Protein AF-A0A1H2TLV6-F1 (afdb_monomer_lite)

pLDDT: mean 71.36, std 16.95, range [29.7, 94.75]

Radius of gyration: 20.33 Å; chains: 1; bounding box: 49×62×49 Å

Structure (mmCIF, N/CA/C/O backbone):
data_AF-A0A1H2TLV6-F1
#
_entry.id   AF-A0A1H2TLV6-F1
#
loop_
_atom_site.group_PDB
_atom_site.id
_atom_site.type_symbol
_atom_site.label_atom_id
_atom_site.label_alt_id
_atom_site.label_comp_id
_atom_site.label_asym_id
_atom_site.label_entity_id
_atom_site.label_seq_id
_atom_site.pdbx_PDB_ins_code
_atom_site.Cartn_x
_atom_site.Cartn_y
_atom_site.Cartn_z
_atom_site.occupancy
_atom_site.B_iso_or_equiv
_atom_site.auth_seq_id
_atom_site.auth_comp_id
_atom_site.auth_asym_id
_atom_site.auth_atom_id
_atom_site.pdbx_PDB_model_num
ATOM 1 N N . MET A 1 1 ? 1.997 30.794 -0.632 1.00 46.53 1 MET A N 1
ATOM 2 C CA . MET A 1 1 ? 2.379 30.096 -1.873 1.00 46.53 1 MET A CA 1
ATOM 3 C C . MET A 1 1 ? 1.133 29.338 -2.323 1.00 46.53 1 MET A C 1
ATOM 5 O O . MET A 1 1 ? 0.085 29.614 -1.751 1.00 46.53 1 MET A O 1
ATOM 9 N N . THR A 1 2 ? 1.137 28.563 -3.405 1.00 57.03 2 THR A N 1
ATOM 10 C CA . THR A 1 2 ? -0.009 27.672 -3.697 1.00 57.03 2 THR A CA 1
ATOM 11 C C . THR A 1 2 ? 0.089 26.438 -2.801 1.00 57.03 2 THR A C 1
ATOM 13 O O . THR A 1 2 ? 1.212 25.978 -2.616 1.00 57.03 2 THR A O 1
ATOM 16 N N . GLU A 1 3 ? -1.031 25.888 -2.318 1.00 67.62 3 GLU A N 1
ATOM 17 C CA . GLU A 1 3 ? -1.082 24.650 -1.499 1.00 67.62 3 GLU A CA 1
ATOM 18 C C . GLU A 1 3 ? -0.225 23.527 -2.107 1.00 67.62 3 GLU A C 1
ATOM 20 O O . GLU A 1 3 ? 0.578 22.891 -1.430 1.00 67.62 3 GLU A O 1
ATOM 25 N N . ARG A 1 4 ? -0.262 23.392 -3.440 1.00 76.31 4 ARG A N 1
ATOM 26 C CA . ARG A 1 4 ? 0.611 22.496 -4.210 1.00 76.31 4 ARG A CA 1
ATOM 27 C C . ARG A 1 4 ? 2.101 22.639 -3.882 1.00 76.31 4 ARG A C 1
ATOM 29 O O . ARG A 1 4 ? 2.799 21.643 -3.738 1.00 76.31 4 ARG A O 1
ATOM 36 N N . THR A 1 5 ? 2.615 23.868 -3.829 1.00 67.44 5 THR A N 1
ATOM 37 C CA . THR A 1 5 ? 4.042 24.125 -3.563 1.00 67.44 5 THR A CA 1
ATOM 38 C C . THR A 1 5 ? 4.420 23.638 -2.173 1.00 67.44 5 THR A C 1
ATOM 40 O O . THR A 1 5 ? 5.497 23.089 -1.991 1.00 67.44 5 THR A O 1
ATOM 43 N N . GLU A 1 6 ? 3.513 23.796 -1.218 1.00 65.50 6 GLU A N 1
ATOM 44 C CA . GLU A 1 6 ? 3.732 23.446 0.180 1.00 65.50 6 GLU A CA 1
ATOM 45 C C . GLU A 1 6 ? 3.706 21.916 0.364 1.00 65.50 6 GLU A C 1
ATOM 47 O O . GLU A 1 6 ? 4.574 21.370 1.046 1.00 65.50 6 GLU A O 1
ATOM 52 N N . TYR A 1 7 ? 2.821 21.200 -0.345 1.00 68.19 7 TYR A N 1
ATOM 53 C CA . TYR A 1 7 ? 2.864 19.732 -0.412 1.00 68.19 7 TYR A CA 1
ATOM 54 C C . TYR A 1 7 ? 4.160 19.219 -1.046 1.00 68.19 7 TYR A C 1
ATOM 56 O O . TYR A 1 7 ? 4.793 18.315 -0.505 1.00 68.19 7 TYR A O 1
ATOM 64 N N . LEU A 1 8 ? 4.593 19.806 -2.165 1.00 68.06 8 LEU A N 1
ATOM 65 C CA . LEU A 1 8 ? 5.819 19.386 -2.851 1.00 68.06 8 LEU A CA 1
ATOM 66 C C . LEU A 1 8 ? 7.068 19.600 -1.991 1.00 68.06 8 LEU A C 1
ATOM 68 O O . LEU A 1 8 ? 7.907 18.704 -1.915 1.00 68.06 8 LEU A O 1
ATOM 72 N N . GLU A 1 9 ? 7.175 20.750 -1.322 1.00 65.88 9 GLU A N 1
ATOM 73 C CA . GLU A 1 9 ? 8.275 21.035 -0.397 1.00 65.88 9 GLU A CA 1
ATOM 74 C C . GLU A 1 9 ? 8.307 20.028 0.762 1.00 65.88 9 GLU A C 1
ATOM 76 O O . GLU A 1 9 ? 9.373 19.497 1.078 1.00 65.88 9 GLU A O 1
ATOM 81 N N . TYR A 1 10 ? 7.150 19.702 1.352 1.00 66.06 10 TYR A N 1
ATOM 82 C CA . TYR A 1 10 ? 7.070 18.713 2.428 1.00 66.06 10 TYR A CA 1
ATOM 83 C C . TYR A 1 10 ? 7.473 17.313 1.954 1.00 66.06 10 TYR A C 1
ATOM 85 O O . TYR A 1 10 ? 8.353 16.683 2.543 1.00 66.06 10 TYR A O 1
ATOM 93 N N . LEU A 1 11 ? 6.853 16.818 0.878 1.00 67.50 11 LEU A N 1
ATOM 94 C CA . LEU A 1 11 ? 7.123 15.481 0.346 1.00 67.50 11 LEU A CA 1
ATOM 95 C C . LEU A 1 11 ? 8.602 15.315 -0.010 1.00 67.50 11 LEU A C 1
ATOM 97 O O . LEU A 1 11 ? 9.208 14.296 0.320 1.00 67.50 11 LEU A O 1
ATOM 101 N N . HIS A 1 12 ? 9.210 16.351 -0.587 1.00 66.44 12 HIS A N 1
ATOM 102 C CA . HIS A 1 12 ? 10.639 16.391 -0.865 1.00 66.44 12 HIS A CA 1
ATOM 103 C C . HIS A 1 12 ? 11.494 16.229 0.403 1.00 66.44 12 HIS A C 1
ATOM 105 O O . HIS A 1 12 ? 12.421 15.422 0.417 1.00 66.44 12 HIS A O 1
ATOM 111 N N . THR A 1 13 ? 11.179 16.950 1.484 1.00 62.12 13 THR A N 1
ATOM 112 C CA . THR A 1 13 ? 11.943 16.883 2.743 1.00 62.12 13 THR A CA 1
ATOM 113 C C . THR A 1 13 ? 11.917 15.494 3.391 1.00 62.12 13 THR A C 1
ATOM 115 O O . THR A 1 13 ? 12.889 15.098 4.041 1.00 62.12 13 THR A O 1
ATOM 118 N N . TYR A 1 14 ? 10.819 14.747 3.246 1.00 63.03 14 TYR A N 1
ATOM 119 C CA . TYR A 1 14 ? 10.620 13.485 3.970 1.00 63.03 14 TYR A CA 1
ATOM 120 C C . TYR A 1 14 ? 10.826 12.227 3.123 1.00 63.03 14 TYR A C 1
ATOM 122 O O . TYR A 1 14 ? 11.122 11.157 3.669 1.00 63.03 14 TYR A O 1
ATOM 130 N N . TRP A 1 15 ? 10.724 12.318 1.799 1.00 66.31 15 TRP A N 1
ATOM 131 C CA . TRP A 1 15 ? 10.990 11.181 0.931 1.00 66.31 15 TRP A CA 1
ATOM 132 C C . TRP A 1 15 ? 12.442 11.128 0.501 1.00 66.31 15 TRP A C 1
ATOM 134 O O . TRP A 1 15 ? 12.903 11.912 -0.320 1.00 66.31 15 TRP A O 1
ATOM 144 N N . ALA A 1 16 ? 13.138 10.096 0.971 1.00 65.00 16 ALA A N 1
ATOM 145 C CA . ALA A 1 16 ? 14.350 9.653 0.303 1.00 65.00 16 ALA A CA 1
ATOM 146 C C . ALA A 1 16 ? 14.032 9.247 -1.147 1.00 65.00 16 ALA A C 1
ATOM 148 O O . ALA A 1 16 ? 12.975 8.682 -1.429 1.00 65.00 16 ALA A O 1
ATOM 149 N N . GLN A 1 17 ? 14.992 9.445 -2.043 1.00 65.12 17 GLN A N 1
ATOM 150 C CA . GLN A 1 17 ? 14.856 9.235 -3.485 1.00 65.12 17 GLN A CA 1
ATOM 151 C C . GLN A 1 17 ? 14.194 7.901 -3.889 1.00 65.12 17 GLN A C 1
ATOM 153 O O . GLN A 1 17 ? 13.273 7.876 -4.703 1.00 65.12 17 GLN A O 1
ATOM 158 N N . GLN A 1 18 ? 14.594 6.784 -3.274 1.00 65.44 18 GLN A N 1
ATOM 159 C CA . GLN A 1 18 ? 14.008 5.463 -3.559 1.00 65.44 18 GLN A CA 1
ATOM 160 C C . GLN A 1 18 ? 12.562 5.313 -3.058 1.00 65.44 18 GLN A C 1
ATOM 162 O O . GLN A 1 18 ? 11.778 4.568 -3.643 1.00 65.44 18 GLN A O 1
ATOM 167 N N . LYS A 1 19 ? 12.195 6.024 -1.986 1.00 69.56 19 LYS A N 1
ATOM 168 C CA . LYS A 1 19 ? 10.823 6.054 -1.473 1.00 69.56 19 LYS A CA 1
ATOM 169 C C . LYS A 1 19 ? 9.917 6.845 -2.415 1.00 69.56 19 LYS A C 1
ATOM 171 O O . LYS A 1 19 ? 8.856 6.344 -2.766 1.00 69.56 19 LYS A O 1
ATOM 176 N N . ALA A 1 20 ? 10.364 8.013 -2.880 1.00 74.12 20 ALA A N 1
ATOM 177 C CA . ALA A 1 20 ? 9.609 8.826 -3.834 1.00 74.12 20 ALA A CA 1
ATOM 178 C C . ALA A 1 20 ? 9.305 8.063 -5.130 1.00 74.12 20 ALA A C 1
ATOM 180 O O . ALA A 1 20 ? 8.173 8.071 -5.595 1.00 74.12 20 ALA A O 1
ATOM 181 N N . VAL A 1 21 ? 10.282 7.329 -5.668 1.00 79.88 21 VAL A N 1
ATOM 182 C CA . VAL A 1 21 ? 10.082 6.428 -6.815 1.00 79.88 21 VAL A CA 1
ATOM 183 C C . VAL A 1 21 ? 8.934 5.435 -6.574 1.00 79.88 21 VAL A C 1
ATOM 185 O O . VAL A 1 21 ? 8.081 5.258 -7.441 1.00 79.88 21 VAL A O 1
ATOM 188 N N . GLY A 1 22 ? 8.905 4.790 -5.403 1.00 80.38 22 GLY A N 1
ATOM 189 C CA . GLY A 1 22 ? 7.846 3.842 -5.044 1.00 80.38 22 GLY A CA 1
ATOM 190 C C . GLY A 1 22 ? 6.472 4.506 -4.960 1.00 80.38 22 GLY A C 1
ATOM 191 O O . GLY A 1 22 ? 5.526 4.023 -5.573 1.00 80.38 22 GLY A O 1
ATOM 192 N N . MET A 1 23 ? 6.397 5.652 -4.282 1.00 80.88 23 MET A N 1
ATOM 193 C CA . MET A 1 23 ? 5.160 6.421 -4.102 1.00 80.88 23 MET A CA 1
ATOM 194 C C . MET A 1 23 ? 4.605 6.951 -5.435 1.00 80.88 23 MET A C 1
ATOM 196 O O . MET A 1 23 ? 3.402 6.925 -5.678 1.00 80.88 23 MET A O 1
ATOM 200 N N . ILE A 1 24 ? 5.481 7.372 -6.354 1.00 85.06 24 ILE A N 1
ATOM 201 C CA . ILE A 1 24 ? 5.098 7.786 -7.713 1.00 85.06 24 ILE A CA 1
ATOM 202 C C . ILE A 1 24 ? 4.574 6.596 -8.521 1.00 85.06 24 ILE A C 1
ATOM 204 O O . ILE A 1 24 ? 3.605 6.736 -9.270 1.00 85.06 24 ILE A O 1
ATOM 208 N N . ALA A 1 25 ? 5.208 5.426 -8.403 1.00 86.00 25 ALA A N 1
ATOM 209 C CA . ALA A 1 25 ? 4.741 4.223 -9.082 1.00 86.00 25 ALA A CA 1
ATOM 210 C C . ALA A 1 25 ? 3.346 3.815 -8.596 1.00 86.00 25 ALA A C 1
ATOM 212 O O . ALA A 1 25 ? 2.490 3.522 -9.428 1.00 86.00 25 ALA A O 1
ATOM 213 N N . GLU A 1 26 ? 3.099 3.868 -7.287 1.00 88.69 26 GLU A N 1
ATOM 214 C CA . GLU A 1 26 ? 1.775 3.630 -6.717 1.00 88.69 26 GLU A CA 1
ATOM 215 C C . GLU A 1 26 ? 0.737 4.629 -7.237 1.00 88.69 26 GLU A C 1
ATOM 217 O O . GLU A 1 26 ? -0.266 4.214 -7.809 1.00 88.69 26 GLU A O 1
ATOM 222 N N . ALA A 1 27 ? 0.994 5.936 -7.146 1.00 86.25 27 ALA A N 1
ATOM 223 C CA . ALA A 1 27 ? 0.057 6.952 -7.634 1.00 86.25 27 ALA A CA 1
ATOM 224 C C . ALA A 1 27 ? -0.279 6.774 -9.128 1.00 86.25 27 ALA A C 1
ATOM 226 O O . ALA A 1 27 ? -1.431 6.903 -9.546 1.00 86.25 27 ALA A O 1
ATOM 227 N N . ARG A 1 28 ? 0.713 6.401 -9.950 1.00 89.56 28 ARG A N 1
ATOM 228 C CA . ARG A 1 28 ? 0.499 6.079 -11.371 1.00 89.56 28 ARG A CA 1
ATOM 229 C C . ARG A 1 28 ? -0.363 4.837 -11.567 1.00 89.56 28 ARG A C 1
ATOM 231 O O . ARG A 1 28 ? -1.125 4.791 -12.528 1.00 89.56 28 ARG A O 1
ATOM 238 N N . PHE A 1 29 ? -0.223 3.834 -10.710 1.00 90.44 29 PHE A N 1
ATOM 239 C CA . PHE A 1 29 ? -1.055 2.637 -10.739 1.00 90.44 29 PHE A CA 1
ATOM 240 C C . PHE A 1 29 ? -2.502 2.954 -10.343 1.00 90.44 29 PHE A C 1
ATOM 242 O O . PHE A 1 29 ? -3.412 2.592 -11.084 1.00 90.44 29 PHE A O 1
ATOM 249 N N . LEU A 1 30 ? -2.707 3.708 -9.260 1.00 88.19 30 LEU A N 1
ATOM 250 C CA . LEU A 1 30 ? -4.034 4.132 -8.800 1.00 88.19 30 LEU A CA 1
ATOM 251 C C . LEU A 1 30 ? -4.782 4.940 -9.870 1.00 88.19 30 LEU A C 1
ATOM 253 O O . LEU A 1 30 ? -5.920 4.618 -10.193 1.00 88.19 30 LEU A O 1
ATOM 257 N N . ASN A 1 31 ? -4.113 5.897 -10.520 1.00 87.25 31 ASN A N 1
ATOM 258 C CA . ASN A 1 31 ? -4.689 6.659 -11.636 1.00 87.25 31 ASN A CA 1
ATOM 259 C C . ASN A 1 31 ? -5.145 5.739 -12.791 1.00 87.25 31 ASN A C 1
ATOM 261 O O . ASN A 1 31 ? -6.200 5.931 -13.389 1.00 87.25 31 ASN A O 1
ATOM 265 N N . ARG A 1 32 ? -4.394 4.669 -13.092 1.00 87.31 32 ARG A N 1
ATOM 266 C CA . ARG A 1 32 ? -4.810 3.6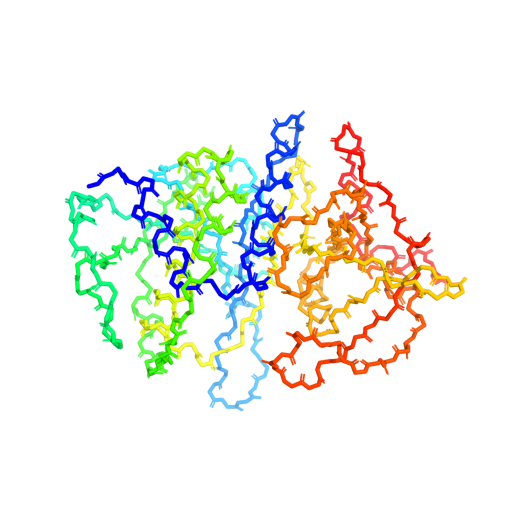95 -14.118 1.00 87.31 32 ARG A CA 1
ATOM 267 C C . ARG A 1 32 ? -6.042 2.883 -13.715 1.00 87.31 32 ARG A C 1
ATOM 269 O O . ARG A 1 32 ? -6.770 2.459 -14.613 1.00 87.31 32 ARG A O 1
ATOM 276 N N . LEU A 1 33 ? -6.277 2.677 -12.419 1.00 87.75 33 LEU A N 1
ATOM 277 C CA . LEU A 1 33 ? -7.457 1.976 -11.912 1.00 87.75 33 LEU A CA 1
ATOM 278 C C . LEU A 1 33 ? -8.735 2.821 -11.970 1.00 87.75 33 LEU A C 1
ATOM 280 O O . LEU A 1 33 ? -9.810 2.232 -12.011 1.00 87.75 33 LEU A O 1
ATOM 284 N N . GLU A 1 34 ? -8.655 4.154 -12.073 1.00 84.69 34 GLU A N 1
ATOM 285 C CA . GLU A 1 34 ? -9.841 5.031 -12.183 1.00 84.69 34 GLU A CA 1
ATOM 286 C C . GLU A 1 34 ? -10.769 4.662 -13.354 1.00 84.69 34 GLU A C 1
ATOM 288 O O . GLU A 1 34 ? -11.963 4.953 -13.338 1.00 84.69 34 GLU A O 1
ATOM 293 N N . ALA A 1 35 ? -10.226 4.026 -14.396 1.00 83.62 35 ALA A N 1
ATOM 294 C CA . ALA A 1 35 ? -10.983 3.576 -15.562 1.00 83.62 35 ALA A CA 1
ATOM 295 C C . ALA A 1 35 ? -11.624 2.182 -15.393 1.00 83.62 35 ALA A C 1
ATOM 297 O O . ALA A 1 35 ? -12.170 1.649 -16.362 1.00 83.62 35 ALA A O 1
ATOM 298 N N . THR A 1 36 ? -11.522 1.579 -14.209 1.00 87.12 36 THR A N 1
ATOM 299 C CA . THR A 1 36 ? -11.926 0.198 -13.909 1.00 87.12 36 THR A CA 1
ATOM 300 C C . THR A 1 36 ? -13.001 0.162 -12.821 1.00 87.12 36 THR A C 1
ATOM 302 O O . THR A 1 36 ? -13.255 1.164 -12.160 1.00 87.12 36 THR A O 1
ATOM 305 N N . ASP A 1 37 ? -13.607 -1.008 -12.605 1.00 87.00 37 ASP A N 1
ATOM 306 C CA . ASP A 1 37 ? -14.547 -1.241 -11.497 1.00 87.00 37 ASP A CA 1
ATOM 307 C C . ASP A 1 37 ? -13.828 -1.663 -10.191 1.00 87.00 37 ASP A C 1
ATOM 309 O O . ASP A 1 37 ? -14.460 -2.176 -9.265 1.00 87.00 37 ASP A O 1
ATOM 313 N N . ILE A 1 38 ? -12.498 -1.527 -10.130 1.00 88.94 38 ILE A N 1
ATOM 314 C CA . ILE A 1 38 ? -11.697 -1.839 -8.944 1.00 88.94 38 ILE A CA 1
ATOM 315 C C . ILE A 1 38 ? -11.574 -0.576 -8.098 1.00 88.94 38 ILE A C 1
ATOM 317 O O . ILE A 1 38 ? -11.039 0.434 -8.547 1.00 88.94 38 ILE A O 1
ATOM 321 N N . GLU A 1 39 ? -12.019 -0.665 -6.851 1.00 89.62 39 GLU A N 1
ATOM 322 C CA . GLU A 1 39 ? -11.882 0.384 -5.847 1.00 89.62 39 GLU A CA 1
ATOM 323 C C . GLU A 1 39 ? -10.617 0.112 -5.008 1.00 89.62 39 GLU A C 1
ATOM 325 O O . GLU A 1 39 ? -10.589 -0.854 -4.234 1.00 89.62 39 GLU A O 1
ATOM 330 N N . PRO A 1 40 ? -9.539 0.904 -5.158 1.00 87.88 40 PRO A N 1
ATOM 331 C CA . PRO A 1 40 ? -8.358 0.756 -4.322 1.00 87.88 40 PRO A CA 1
ATOM 332 C C . PRO A 1 40 ? -8.578 1.385 -2.941 1.00 87.88 40 PRO A C 1
ATOM 334 O O . PRO A 1 40 ? -9.140 2.469 -2.808 1.00 87.88 40 PRO A O 1
ATOM 337 N N . ILE A 1 41 ? -8.062 0.722 -1.911 1.00 86.56 41 ILE A N 1
ATOM 338 C CA . ILE A 1 41 ? -7.866 1.283 -0.575 1.00 86.56 41 ILE A CA 1
ATOM 339 C C . ILE A 1 41 ? -6.367 1.408 -0.385 1.00 86.56 41 ILE A C 1
ATOM 341 O O . ILE A 1 41 ? -5.670 0.403 -0.228 1.00 86.56 41 ILE A O 1
ATOM 345 N N . SER A 1 42 ? -5.870 2.632 -0.437 1.00 77.12 42 SER A N 1
ATOM 346 C CA . SER A 1 42 ? -4.445 2.886 -0.300 1.00 77.12 42 SER A CA 1
ATOM 347 C C . SER A 1 42 ? -4.009 2.886 1.161 1.00 77.12 42 SER A C 1
ATOM 349 O O . SER A 1 42 ? -4.701 3.447 2.006 1.00 77.12 42 SER A O 1
ATOM 351 N N . GLU A 1 43 ? -2.835 2.321 1.413 1.00 76.44 43 GLU A N 1
ATOM 352 C CA . GLU A 1 43 ? -2.167 2.194 2.707 1.00 76.44 43 GLU A CA 1
ATOM 353 C C . GLU A 1 43 ? -3.013 1.520 3.795 1.00 76.44 43 GLU A C 1
ATOM 355 O O . GLU A 1 43 ? -3.771 2.138 4.547 1.00 76.44 43 GLU A O 1
ATOM 360 N N . VAL A 1 44 ? -2.806 0.206 3.916 1.00 80.12 44 VAL A N 1
ATOM 361 C CA . VAL A 1 44 ? -3.381 -0.610 4.986 1.00 80.12 44 VAL A CA 1
ATOM 362 C C . VAL A 1 44 ? -2.268 -1.115 5.890 1.00 80.12 44 VAL A C 1
ATOM 364 O O . VAL A 1 44 ? -1.390 -1.878 5.476 1.00 80.12 44 VAL A O 1
ATOM 367 N N . MET A 1 45 ? -2.319 -0.703 7.156 1.00 80.19 45 MET A N 1
ATOM 368 C CA . MET A 1 45 ? -1.315 -1.060 8.152 1.00 80.19 45 MET A CA 1
ATOM 369 C C . MET A 1 45 ? -1.902 -1.970 9.222 1.00 80.19 45 MET A C 1
ATOM 371 O O . MET A 1 45 ? -2.859 -1.615 9.897 1.00 80.19 45 MET A O 1
ATOM 375 N N . LEU A 1 46 ? -1.251 -3.107 9.443 1.00 77.06 46 LEU A N 1
ATOM 376 C CA . LEU A 1 46 ? -1.485 -3.975 10.586 1.00 77.06 46 LEU A CA 1
ATOM 377 C C . LEU A 1 46 ? -0.477 -3.654 11.682 1.00 77.06 46 LEU A C 1
ATOM 379 O O . LEU A 1 46 ? 0.738 -3.786 11.504 1.00 77.06 46 LEU A O 1
ATOM 383 N N . PHE A 1 47 ? -0.984 -3.296 12.849 1.00 76.50 47 PHE A N 1
ATOM 384 C CA . PHE A 1 47 ? -0.187 -3.011 14.020 1.00 76.50 47 PHE A CA 1
ATOM 385 C C . PHE A 1 47 ? -0.432 -4.037 15.120 1.00 76.50 47 PHE A C 1
ATOM 387 O O . PHE A 1 47 ? -1.558 -4.244 15.564 1.00 76.50 47 PHE A O 1
ATOM 394 N N . GLN A 1 48 ? 0.653 -4.652 15.588 1.00 72.44 48 GLN A N 1
ATOM 395 C CA . GLN A 1 48 ? 0.649 -5.535 16.744 1.00 72.44 48 GLN A CA 1
ATOM 396 C C . GLN A 1 48 ? 1.426 -4.872 17.895 1.00 72.44 48 GLN A C 1
ATOM 398 O O . GLN A 1 48 ? 2.655 -4.731 17.793 1.00 72.44 48 GLN A O 1
ATOM 403 N N . PRO A 1 49 ? 0.758 -4.505 19.006 1.00 66.50 49 PRO A N 1
ATOM 404 C CA . PRO A 1 49 ? 1.403 -3.992 20.204 1.00 66.50 49 PRO A CA 1
ATOM 405 C C . PRO A 1 49 ? 2.466 -4.955 20.723 1.00 66.50 49 PRO A C 1
ATOM 407 O O . PRO A 1 49 ? 2.363 -6.180 20.590 1.00 66.50 49 PRO A O 1
ATOM 410 N N . LYS A 1 50 ? 3.512 -4.398 21.336 1.00 63.06 50 LYS A N 1
ATOM 411 C CA . LYS A 1 50 ? 4.556 -5.217 21.942 1.00 63.06 50 LYS A CA 1
ATOM 412 C C . LYS A 1 50 ? 3.963 -6.004 23.116 1.00 63.06 50 LYS A C 1
ATOM 414 O O . LYS A 1 50 ? 3.409 -5.381 24.018 1.00 63.06 50 LYS A O 1
ATOM 419 N N . PRO A 1 51 ? 4.122 -7.336 23.166 1.00 59.78 51 PRO A N 1
ATOM 420 C CA . PRO A 1 51 ? 3.758 -8.091 24.355 1.00 59.78 51 PRO A CA 1
ATOM 421 C C . PRO A 1 51 ? 4.576 -7.624 25.564 1.00 59.78 51 PRO A C 1
ATOM 423 O O . PRO A 1 51 ? 5.790 -7.444 25.462 1.00 59.78 51 PRO A O 1
ATOM 426 N N . GLU A 1 52 ? 3.942 -7.512 26.732 1.00 55.53 52 GLU A N 1
ATOM 427 C CA . GLU A 1 52 ? 4.641 -7.162 27.979 1.00 55.53 52 GLU A CA 1
ATOM 428 C C . GLU A 1 52 ? 5.708 -8.203 28.385 1.00 55.53 52 GLU A C 1
ATOM 430 O O . GLU A 1 52 ? 6.679 -7.852 29.052 1.00 55.53 52 GLU A O 1
ATOM 435 N N . ASN A 1 53 ? 5.563 -9.468 27.958 1.00 59.12 53 ASN A N 1
ATOM 436 C CA . ASN A 1 53 ? 6.388 -10.603 28.405 1.00 59.12 53 ASN A CA 1
ATOM 437 C C . ASN A 1 53 ? 6.942 -11.487 27.263 1.00 59.12 53 ASN A C 1
ATOM 439 O O . ASN A 1 53 ? 7.139 -12.683 27.464 1.00 59.12 53 ASN A O 1
ATOM 443 N N . ASP A 1 54 ? 7.166 -10.938 26.063 1.00 57.34 54 ASP A N 1
ATOM 444 C CA . ASP A 1 54 ? 7.615 -11.699 24.873 1.00 57.34 54 ASP A CA 1
ATOM 445 C C . ASP A 1 54 ? 6.670 -12.862 24.460 1.00 57.34 54 ASP A C 1
ATOM 447 O O . ASP A 1 54 ? 7.058 -13.776 23.729 1.00 57.34 54 ASP A O 1
ATOM 451 N N . GLU A 1 55 ? 5.411 -12.840 24.910 1.00 58.31 55 GLU A N 1
ATOM 452 C CA . GLU A 1 55 ? 4.385 -13.824 24.549 1.00 58.31 55 GLU A CA 1
ATOM 453 C C . GLU A 1 55 ? 3.747 -13.518 23.185 1.00 58.31 55 GLU A C 1
ATOM 455 O O . GLU A 1 55 ? 3.630 -12.364 22.771 1.00 58.31 55 GLU A O 1
ATOM 460 N N . PHE A 1 56 ? 3.299 -14.558 22.477 1.00 58.97 56 PHE A N 1
ATOM 461 C CA . PHE A 1 56 ? 2.550 -14.389 21.232 1.00 58.97 56 PHE A CA 1
ATOM 462 C C . PHE A 1 56 ? 1.196 -13.725 21.522 1.00 58.97 56 PHE A C 1
ATOM 464 O O . PHE A 1 56 ? 0.418 -14.251 22.317 1.00 58.97 56 PHE A O 1
ATOM 471 N N . GLN A 1 57 ? 0.912 -12.589 20.880 1.00 60.19 57 GLN A N 1
ATOM 472 C 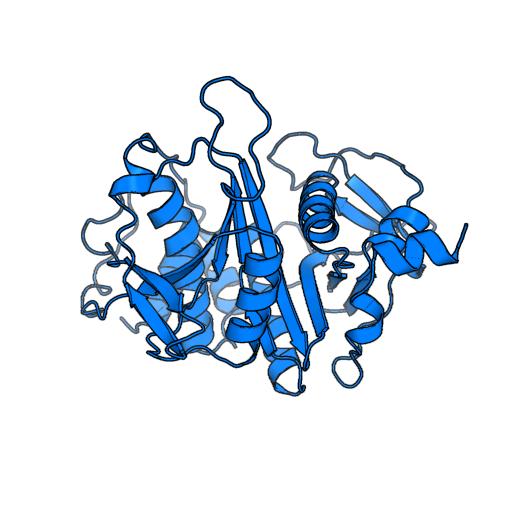CA . GLN A 1 57 ? -0.341 -11.860 21.080 1.00 60.19 57 GLN A CA 1
ATOM 473 C C . GLN A 1 57 ? -1.469 -12.440 20.207 1.00 60.19 57 GLN A C 1
ATOM 475 O O . GLN A 1 57 ? -1.236 -12.697 19.021 1.00 60.19 57 GLN A O 1
ATOM 480 N N . PRO A 1 58 ? -2.679 -12.638 20.763 1.00 61.50 58 PRO A N 1
ATOM 481 C CA . PRO A 1 58 ? -3.881 -12.960 19.998 1.00 61.50 58 PRO A CA 1
ATOM 482 C C . PRO A 1 58 ? -4.198 -11.923 18.905 1.00 61.50 58 PRO A C 1
ATOM 484 O O . PRO A 1 58 ? -3.805 -10.763 19.010 1.00 61.50 58 PRO A O 1
ATOM 487 N N . TRP A 1 59 ? -4.948 -12.337 17.878 1.00 63.50 59 TRP A N 1
ATOM 488 C CA . TRP A 1 59 ? -5.375 -11.458 16.776 1.00 63.50 59 TRP A CA 1
ATOM 489 C C . TRP A 1 59 ? -6.277 -10.305 17.225 1.00 63.50 59 TRP A C 1
ATOM 491 O O . TRP A 1 59 ? -6.147 -9.219 16.681 1.00 63.50 59 TRP A O 1
ATOM 501 N N . GLU A 1 60 ? -7.078 -10.521 18.272 1.00 62.44 60 GLU A N 1
ATOM 502 C CA . GLU A 1 60 ? -7.911 -9.513 18.963 1.00 62.44 60 GLU A CA 1
ATOM 503 C C . GLU A 1 60 ? -7.130 -8.297 19.483 1.00 62.44 60 GLU A C 1
ATOM 505 O O . GLU A 1 60 ? -7.730 -7.272 19.780 1.00 62.44 60 GLU A O 1
ATOM 510 N N . ASN A 1 61 ? -5.796 -8.376 19.525 1.00 65.81 61 ASN A N 1
ATOM 511 C CA . ASN A 1 61 ? -4.920 -7.273 19.911 1.00 65.81 61 ASN A CA 1
ATOM 512 C C . ASN A 1 61 ? -4.207 -6.634 18.705 1.00 65.81 61 ASN A C 1
ATOM 514 O O . ASN A 1 61 ? -3.197 -5.961 18.889 1.00 65.81 61 ASN A O 1
ATOM 518 N N . ILE A 1 62 ? -4.647 -6.901 17.472 1.00 74.81 62 ILE A N 1
ATOM 519 C CA . ILE A 1 62 ? -4.075 -6.321 16.251 1.00 74.81 62 ILE A CA 1
ATOM 520 C C . ILE A 1 62 ? -5.019 -5.249 15.720 1.00 74.81 62 ILE A C 1
ATOM 522 O O . ILE A 1 62 ? -6.222 -5.471 15.597 1.00 74.81 62 ILE A O 1
ATOM 526 N N . TYR A 1 63 ? -4.447 -4.102 15.372 1.00 76.56 63 TYR A N 1
ATOM 527 C CA . TYR A 1 63 ? -5.166 -2.954 14.838 1.00 76.56 63 TYR A CA 1
ATOM 528 C C . TYR A 1 63 ? -4.884 -2.829 13.349 1.00 76.56 63 TYR A C 1
ATOM 530 O O . TYR A 1 63 ? -3.731 -2.934 12.931 1.00 76.56 63 TYR A O 1
ATOM 538 N N . THR A 1 64 ? -5.923 -2.595 12.560 1.00 82.88 64 THR A N 1
ATOM 539 C CA . THR A 1 64 ? -5.812 -2.282 11.140 1.00 82.88 64 THR A CA 1
ATOM 540 C C . THR A 1 64 ? -6.103 -0.803 10.951 1.00 82.88 64 THR A C 1
ATOM 542 O O . THR A 1 64 ? -7.230 -0.372 11.174 1.00 82.88 64 THR A O 1
ATOM 545 N N . PHE A 1 65 ? -5.107 -0.029 10.534 1.00 81.38 65 PHE A N 1
ATOM 546 C CA . PHE A 1 65 ? -5.299 1.361 10.137 1.00 81.38 65 PHE A CA 1
ATOM 547 C C . PHE A 1 65 ? -5.564 1.413 8.638 1.00 81.38 65 PHE A C 1
ATOM 549 O O . PHE A 1 65 ? -4.736 0.946 7.851 1.00 81.38 65 PHE A O 1
ATOM 556 N N . ILE A 1 66 ? -6.715 1.967 8.269 1.00 82.06 66 ILE A N 1
ATOM 557 C CA . ILE A 1 66 ? -7.067 2.282 6.887 1.00 82.06 66 ILE A CA 1
ATOM 558 C C . ILE A 1 66 ? -7.098 3.797 6.801 1.00 82.06 66 ILE A C 1
ATOM 560 O O . ILE A 1 66 ? -8.011 4.418 7.345 1.00 82.06 66 ILE A O 1
ATOM 564 N N . LEU A 1 67 ? -6.073 4.389 6.187 1.00 73.31 67 LEU A N 1
ATOM 565 C CA . LEU A 1 67 ? -6.007 5.840 6.096 1.00 73.31 67 LEU A CA 1
ATOM 566 C C . LEU A 1 67 ? -7.130 6.338 5.190 1.00 73.31 67 LEU A C 1
ATOM 568 O O . LEU A 1 67 ? -7.156 6.049 3.994 1.00 73.31 67 LEU A O 1
ATOM 572 N N . ASP A 1 68 ? -8.034 7.112 5.777 1.00 66.62 68 ASP A N 1
ATOM 573 C CA . ASP A 1 68 ? -9.054 7.833 5.041 1.00 66.62 68 ASP A CA 1
ATOM 574 C C . ASP A 1 68 ? -8.578 9.276 4.898 1.00 66.62 68 ASP A C 1
ATOM 576 O O . ASP A 1 68 ? -8.752 10.117 5.779 1.00 66.62 68 ASP A O 1
ATOM 580 N N . ALA A 1 69 ? -7.867 9.543 3.802 1.00 52.97 69 ALA A N 1
ATOM 581 C CA . ALA A 1 69 ? -7.380 10.884 3.488 1.00 52.97 69 ALA A CA 1
ATOM 582 C C . ALA A 1 69 ? -8.530 11.864 3.181 1.00 52.97 69 ALA A C 1
ATOM 584 O O . ALA A 1 69 ? -8.293 13.072 3.074 1.00 52.97 69 ALA A O 1
ATOM 585 N N . ALA A 1 70 ? -9.754 11.353 3.020 1.00 51.66 70 ALA A N 1
ATOM 586 C CA . ALA A 1 70 ? -10.941 12.137 2.766 1.00 51.66 70 ALA A CA 1
ATOM 587 C C . ALA A 1 70 ? -11.537 12.661 4.082 1.00 51.66 70 ALA A C 1
ATOM 589 O O . ALA A 1 70 ? -11.732 11.934 5.053 1.00 51.66 70 ALA A O 1
ATOM 590 N N . GLU A 1 71 ? -11.888 13.946 4.091 1.00 59.91 71 GLU A N 1
ATOM 591 C CA . GLU A 1 71 ? -12.658 14.618 5.150 1.00 59.91 71 GLU A CA 1
ATOM 592 C C . GLU A 1 71 ? -14.136 14.149 5.153 1.00 59.91 71 GLU A C 1
ATOM 594 O O . GLU A 1 71 ? -15.045 14.896 5.507 1.00 59.91 71 GLU A O 1
ATOM 599 N N . GLU A 1 72 ? -14.407 12.930 4.679 1.00 65.19 72 GLU A N 1
ATOM 600 C CA . GLU A 1 72 ? -15.752 12.421 4.451 1.00 65.19 72 GLU A CA 1
ATOM 601 C C . GLU A 1 72 ? -16.344 11.799 5.726 1.00 65.19 72 GLU A C 1
ATOM 603 O O . GLU A 1 72 ? -15.680 11.122 6.517 1.00 65.19 72 GLU A O 1
ATOM 608 N N . ASP A 1 73 ? -17.643 12.036 5.923 1.00 70.44 73 ASP A N 1
ATOM 609 C CA . ASP A 1 73 ? -18.432 11.477 7.029 1.00 70.44 73 ASP A CA 1
ATOM 610 C C . ASP A 1 73 ? -18.891 10.033 6.754 1.00 70.44 73 ASP A C 1
ATOM 612 O O . ASP A 1 73 ? -19.498 9.385 7.611 1.00 70.44 73 ASP A O 1
ATOM 616 N N . THR A 1 74 ? -18.653 9.524 5.542 1.00 79.12 74 THR A N 1
ATOM 617 C CA . THR A 1 74 ? -19.146 8.223 5.084 1.00 79.12 74 THR A CA 1
ATOM 618 C C . THR A 1 74 ? -18.055 7.425 4.400 1.00 79.12 74 THR A C 1
ATOM 620 O O . THR A 1 74 ? -17.369 7.951 3.534 1.00 79.12 74 THR A O 1
ATOM 623 N N . LEU A 1 75 ? -17.973 6.136 4.724 1.00 84.25 75 LEU A N 1
ATOM 624 C CA . LEU A 1 75 ? -17.058 5.210 4.065 1.00 84.25 75 LEU A CA 1
ATOM 625 C C . LEU A 1 75 ? -17.563 4.785 2.681 1.00 84.25 75 LEU A C 1
ATOM 627 O O . LEU A 1 75 ? -18.766 4.593 2.467 1.00 84.25 75 LEU A O 1
ATOM 631 N N . SER A 1 76 ? -16.624 4.546 1.768 1.00 87.75 76 SER A N 1
ATOM 632 C CA . SER A 1 76 ? -16.875 3.897 0.483 1.00 87.75 76 SER A CA 1
ATOM 633 C C . SER A 1 76 ? -17.308 2.436 0.652 1.00 87.75 76 SER A C 1
ATOM 635 O O . SER A 1 76 ? -17.126 1.813 1.704 1.00 87.75 76 SER A O 1
ATOM 637 N N . THR A 1 77 ? -17.861 1.847 -0.414 1.00 87.00 77 THR A N 1
ATOM 638 C CA . THR A 1 77 ? -18.235 0.423 -0.402 1.00 87.00 77 THR A CA 1
ATOM 639 C C . THR A 1 77 ? -17.005 -0.448 -0.161 1.00 87.00 77 THR A C 1
ATOM 641 O O . THR A 1 77 ? -17.054 -1.340 0.688 1.00 87.00 77 THR A O 1
ATOM 644 N N . ALA A 1 78 ? -15.884 -0.154 -0.828 1.00 87.88 78 ALA A N 1
ATOM 645 C CA . ALA A 1 78 ? -14.626 -0.846 -0.590 1.00 87.88 78 ALA A CA 1
ATOM 646 C C . ALA A 1 78 ? -14.160 -0.770 0.868 1.00 87.88 78 ALA A C 1
ATOM 648 O O . ALA A 1 78 ? -13.840 -1.805 1.454 1.00 87.88 78 ALA A O 1
ATOM 649 N N . GLN A 1 79 ? -14.161 0.418 1.481 1.00 88.56 79 GLN A N 1
ATOM 650 C CA . GLN A 1 79 ? -13.750 0.598 2.880 1.00 88.56 79 GLN A CA 1
ATOM 651 C C . GLN A 1 79 ? -14.632 -0.208 3.844 1.00 88.56 79 GLN A C 1
ATOM 653 O O . GLN A 1 79 ? -14.124 -0.822 4.788 1.00 88.56 79 GLN A O 1
ATOM 658 N N . VAL A 1 80 ? -15.941 -0.284 3.585 1.00 88.81 80 VAL A N 1
ATOM 659 C CA . VAL A 1 80 ? -16.865 -1.106 4.378 1.00 88.81 80 VAL A CA 1
ATOM 660 C C . VAL A 1 80 ? -16.562 -2.600 4.218 1.00 88.81 80 VAL A C 1
ATOM 662 O O . VAL A 1 80 ? -16.513 -3.323 5.216 1.00 88.81 80 VAL A O 1
ATOM 665 N N . GLU A 1 81 ? -16.333 -3.090 2.997 1.00 88.12 81 GLU A N 1
ATOM 666 C CA . GLU A 1 81 ? -16.007 -4.505 2.761 1.00 88.12 81 GLU A CA 1
ATOM 667 C C . GLU A 1 81 ? -14.638 -4.892 3.348 1.00 88.12 81 GLU A C 1
ATOM 669 O O . GLU A 1 81 ? -14.511 -5.937 3.993 1.00 88.12 81 GLU A O 1
ATOM 674 N N . ALA A 1 82 ? -13.634 -4.020 3.237 1.00 86.75 82 ALA A N 1
ATOM 675 C CA . ALA A 1 82 ? -12.338 -4.211 3.882 1.00 86.75 82 ALA A CA 1
ATOM 676 C C . ALA A 1 82 ? -12.449 -4.241 5.410 1.00 86.75 82 ALA A C 1
ATOM 678 O O . ALA A 1 82 ? -11.856 -5.114 6.047 1.00 86.75 82 ALA A O 1
ATOM 679 N N . THR A 1 83 ? -13.266 -3.361 5.999 1.00 88.31 83 THR A N 1
ATOM 680 C CA . THR A 1 83 ? -13.550 -3.390 7.442 1.00 88.31 83 THR A CA 1
ATOM 681 C C . THR A 1 83 ? -14.120 -4.739 7.857 1.00 88.31 83 THR A C 1
ATOM 683 O O . THR A 1 83 ? -13.592 -5.376 8.765 1.00 88.31 83 THR A O 1
ATOM 686 N N . LYS A 1 84 ? -15.153 -5.230 7.156 1.00 87.75 84 LYS A N 1
ATOM 687 C CA . LYS A 1 84 ? -15.764 -6.538 7.455 1.00 87.75 84 LYS A CA 1
ATOM 688 C C . LYS A 1 84 ? -14.736 -7.660 7.399 1.00 87.75 84 LYS A C 1
ATOM 690 O O . LYS A 1 84 ? -14.717 -8.534 8.270 1.00 87.75 84 LYS A O 1
ATOM 695 N N . LEU A 1 85 ? -13.890 -7.654 6.369 1.00 84.88 85 LEU A N 1
ATOM 696 C CA . LEU A 1 85 ? -12.856 -8.664 6.192 1.00 84.88 85 LEU A CA 1
ATOM 697 C C . LEU A 1 85 ? -11.894 -8.679 7.385 1.00 84.88 85 LEU A C 1
ATOM 699 O O . LEU A 1 85 ? -11.667 -9.743 7.969 1.00 84.88 85 LEU A O 1
ATOM 703 N N . MET A 1 86 ? -11.380 -7.512 7.762 1.00 84.38 86 MET A N 1
ATOM 704 C CA . MET A 1 86 ? -10.374 -7.355 8.811 1.00 84.38 86 MET A CA 1
ATOM 705 C C . MET A 1 86 ? -10.953 -7.611 10.209 1.00 84.38 86 MET A C 1
ATOM 707 O O . MET A 1 86 ? -10.389 -8.396 10.973 1.00 84.38 86 MET A O 1
ATOM 711 N N . GLU A 1 87 ? -12.142 -7.093 10.524 1.00 85.56 87 GLU A N 1
ATOM 712 C CA . GLU A 1 87 ? -12.816 -7.393 11.795 1.00 85.56 87 GLU A CA 1
ATOM 713 C C . GLU A 1 87 ? -13.171 -8.870 11.931 1.00 85.56 87 GLU A C 1
ATOM 715 O O . GLU A 1 87 ? -12.981 -9.476 12.987 1.00 85.56 87 GLU A O 1
ATOM 720 N N . SER A 1 88 ? -13.589 -9.519 10.839 1.00 81.88 88 SER A N 1
ATOM 721 C CA . SER A 1 88 ? -13.807 -10.964 10.865 1.00 81.88 88 SER A CA 1
ATOM 722 C C . SER A 1 88 ? -12.507 -11.751 11.092 1.00 81.88 88 SER A C 1
ATOM 724 O O . SER A 1 88 ? -12.565 -12.930 11.456 1.00 81.88 88 SER A O 1
ATOM 726 N N . ALA A 1 89 ? -11.332 -11.159 10.828 1.00 76.88 89 ALA A N 1
ATOM 727 C CA . ALA A 1 89 ? -10.013 -11.731 11.135 1.00 76.88 89 ALA A CA 1
ATOM 728 C C . ALA A 1 89 ? -9.634 -11.571 12.610 1.00 76.88 89 ALA A C 1
ATOM 730 O O . ALA A 1 89 ? -8.617 -12.107 13.047 1.00 76.88 89 ALA A O 1
ATOM 731 N N . GLY A 1 90 ? -10.479 -10.876 13.371 1.00 77.00 90 GLY A N 1
ATOM 732 C CA . GLY A 1 90 ? -10.261 -10.554 14.764 1.00 77.00 90 GLY A CA 1
ATOM 733 C C . GLY A 1 90 ? -9.412 -9.309 14.961 1.00 77.00 90 GLY A C 1
ATOM 734 O O . GLY A 1 90 ? -8.909 -9.161 16.056 1.00 77.00 90 GLY A O 1
ATOM 735 N N . THR A 1 91 ? -9.217 -8.443 13.960 1.00 81.00 91 THR A N 1
ATOM 736 C CA . THR A 1 91 ? -8.507 -7.167 14.165 1.00 81.00 91 THR A CA 1
ATOM 737 C C . THR A 1 91 ? -9.485 -6.032 14.435 1.00 81.00 91 THR A C 1
ATOM 739 O O . THR A 1 91 ? -10.556 -6.013 13.836 1.00 81.00 91 THR A O 1
ATOM 742 N N . THR A 1 92 ? -9.090 -5.037 15.219 1.00 83.12 92 THR A N 1
ATOM 743 C CA . THR A 1 92 ? -9.841 -3.779 15.347 1.00 83.12 92 THR A CA 1
ATOM 744 C C . THR A 1 92 ? -9.490 -2.855 14.186 1.00 83.12 92 THR A C 1
ATOM 746 O O . THR A 1 92 ? -8.312 -2.585 13.967 1.00 83.12 92 THR A O 1
ATOM 749 N N . VAL A 1 93 ? -10.475 -2.362 13.434 1.00 86.50 93 VAL A N 1
ATOM 750 C CA . VAL A 1 93 ? -10.232 -1.459 12.296 1.00 86.50 93 VAL A CA 1
ATOM 751 C C . VAL A 1 93 ? -10.434 -0.009 12.725 1.00 86.50 93 VAL A C 1
ATOM 753 O O . VAL A 1 93 ? -11.447 0.323 13.337 1.00 86.50 93 VAL A O 1
ATOM 756 N N . ILE A 1 94 ? -9.466 0.845 12.399 1.00 86.75 94 ILE A N 1
ATOM 757 C CA . ILE A 1 94 ? -9.452 2.267 12.738 1.00 86.75 94 ILE A CA 1
ATOM 758 C C . ILE A 1 94 ? -9.231 3.095 11.470 1.00 86.75 94 ILE A C 1
ATOM 760 O O . ILE A 1 94 ? -8.331 2.813 10.675 1.00 86.75 94 ILE A O 1
ATOM 764 N N . PHE A 1 95 ? -10.031 4.148 11.333 1.00 86.00 95 PHE A N 1
ATOM 765 C CA . PHE A 1 95 ? -9.990 5.148 10.274 1.00 86.00 95 PHE A CA 1
ATOM 766 C C . PHE A 1 95 ? -9.437 6.466 10.831 1.00 86.00 95 PHE A C 1
ATOM 768 O O . PHE A 1 95 ? -10.197 7.252 11.406 1.00 86.00 95 PHE A O 1
ATOM 775 N N . PRO A 1 96 ? -8.115 6.696 10.742 1.00 79.44 96 PRO A N 1
ATOM 776 C CA . PRO A 1 96 ? -7.530 7.999 11.025 1.00 79.44 96 PRO A CA 1
ATOM 777 C C . PRO A 1 96 ? -7.887 9.000 9.918 1.00 79.44 96 PRO A C 1
ATOM 779 O O . PRO A 1 96 ? -7.719 8.700 8.736 1.00 79.44 96 PRO A O 1
ATOM 782 N N . SER A 1 97 ? -8.332 10.195 10.307 1.00 78.75 97 SER A N 1
ATOM 783 C CA . SER A 1 97 ? -8.658 11.307 9.401 1.00 78.75 97 SER A CA 1
ATOM 784 C C . SER A 1 97 ? -8.267 12.658 9.997 1.00 78.75 97 SER A C 1
ATOM 786 O O . SER A 1 97 ? -8.156 12.795 11.212 1.00 78.75 97 SER A O 1
ATOM 788 N N . VAL A 1 98 ? -8.067 13.670 9.157 1.00 73.00 98 VAL A N 1
ATOM 789 C CA . VAL A 1 98 ? -7.680 15.022 9.593 1.00 73.00 98 VAL A CA 1
ATOM 790 C C . VAL A 1 98 ? -8.926 15.855 9.912 1.00 73.00 98 VAL A C 1
ATOM 792 O O . VAL A 1 98 ? -9.846 15.915 9.102 1.00 73.00 98 VAL A O 1
ATOM 795 N N . VAL A 1 99 ? -8.945 16.527 11.066 1.00 68.62 99 VAL A N 1
ATOM 796 C CA . VAL A 1 99 ? -9.976 17.526 11.416 1.00 68.62 99 VAL A CA 1
ATOM 797 C C . VAL A 1 99 ? -9.695 18.809 10.641 1.00 68.62 99 VAL A C 1
ATOM 799 O O . VAL A 1 99 ? -8.530 19.195 10.584 1.00 68.62 99 VAL A O 1
ATOM 802 N N . GLU A 1 100 ? -10.709 19.479 10.064 1.00 56.66 100 GLU A N 1
ATOM 803 C CA . GLU A 1 100 ? -10.569 20.764 9.342 1.00 56.66 100 GLU A CA 1
ATOM 804 C C . GLU A 1 100 ? -9.640 21.744 10.097 1.00 56.66 100 GLU A C 1
ATOM 806 O O . GLU A 1 100 ? -10.063 22.516 10.961 1.00 56.66 100 GLU A O 1
ATOM 811 N N . SER A 1 101 ? -8.347 21.730 9.770 1.00 49.19 101 SER A N 1
ATOM 812 C CA . SER A 1 101 ? -7.364 22.664 10.304 1.00 49.19 101 SER A CA 1
ATOM 813 C C . SER A 1 101 ? -7.164 23.756 9.266 1.00 49.19 101 SER A C 1
ATOM 815 O O . SER A 1 101 ? -6.930 23.450 8.098 1.00 49.19 101 SER A O 1
ATOM 817 N N . ASP A 1 102 ? -7.254 25.021 9.675 1.00 48.06 102 ASP A N 1
ATOM 818 C CA . ASP A 1 102 ? -7.012 26.187 8.822 1.00 48.06 102 ASP A CA 1
ATOM 819 C C . ASP A 1 102 ? -5.622 26.078 8.156 1.00 48.06 102 ASP A C 1
ATOM 821 O O . ASP A 1 102 ? -4.596 26.391 8.760 1.00 48.06 102 ASP A O 1
ATOM 825 N N . GLN A 1 103 ? -5.579 25.604 6.903 1.00 49.81 103 GLN A N 1
ATOM 826 C CA . GLN A 1 103 ? -4.336 25.341 6.161 1.00 49.81 103 GLN A CA 1
ATOM 827 C C . GLN A 1 103 ? -3.622 26.635 5.716 1.00 49.81 103 GLN A C 1
ATOM 829 O O . GLN A 1 103 ? -2.579 26.595 5.064 1.00 49.81 103 GLN A O 1
ATOM 834 N N . SER A 1 104 ? -4.134 27.813 6.097 1.00 44.22 104 SER A N 1
ATOM 835 C CA . SER A 1 104 ? -3.603 29.127 5.702 1.00 44.22 104 SER A CA 1
ATOM 836 C C . SER A 1 104 ? -2.196 29.461 6.237 1.00 44.22 104 SER A C 1
ATOM 838 O O . SER A 1 104 ? -1.610 30.474 5.839 1.00 44.22 104 SER A O 1
ATOM 840 N N . GLY A 1 105 ? -1.621 28.614 7.101 1.00 42.41 105 GLY A N 1
ATOM 841 C CA . GLY A 1 105 ? -0.290 28.774 7.702 1.00 42.41 105 GLY A CA 1
ATOM 842 C C . GLY A 1 105 ? 0.897 28.266 6.874 1.00 42.41 105 GLY A C 1
ATOM 843 O O . GLY A 1 105 ? 2.039 28.569 7.207 1.00 42.41 105 GLY A O 1
ATOM 844 N N . LEU A 1 106 ? 0.671 27.555 5.768 1.00 45.06 106 LEU A N 1
ATOM 845 C CA . LEU A 1 106 ? 1.737 26.882 5.010 1.00 45.06 106 LEU A CA 1
ATOM 846 C C . LEU A 1 106 ? 2.734 27.842 4.298 1.00 45.06 106 LEU A C 1
ATOM 848 O O . LEU A 1 106 ? 3.789 27.435 3.819 1.00 45.06 106 LEU A O 1
ATOM 852 N N . SER A 1 107 ? 2.463 29.152 4.287 1.00 35.22 107 SER A N 1
ATOM 853 C CA . SER A 1 107 ? 3.205 30.151 3.500 1.00 35.22 107 SER A CA 1
ATOM 854 C C . SER A 1 107 ? 4.577 30.603 4.038 1.00 35.22 107 SER A C 1
ATOM 856 O O . SER A 1 107 ? 5.176 31.522 3.464 1.00 35.22 107 SER A O 1
ATOM 858 N N . SER A 1 108 ? 5.098 30.013 5.117 1.00 36.59 108 SER A N 1
ATOM 859 C CA . SER A 1 108 ? 6.342 30.478 5.751 1.00 36.59 108 SER A CA 1
ATOM 860 C C . SER A 1 108 ? 7.309 29.374 6.171 1.00 36.59 108 SER A C 1
ATOM 862 O O . SER A 1 108 ? 7.857 29.437 7.268 1.00 36.59 108 SER A O 1
ATOM 864 N N . PHE A 1 109 ? 7.600 28.409 5.296 1.00 35.38 109 PHE A N 1
ATOM 865 C CA . PHE A 1 109 ? 8.680 27.456 5.552 1.00 35.38 109 PHE A CA 1
ATOM 866 C C . PHE A 1 109 ? 9.970 27.805 4.790 1.00 35.38 109 PHE A C 1
ATOM 868 O O . PHE A 1 109 ? 9.980 28.141 3.608 1.00 35.38 109 PHE A O 1
ATOM 875 N N . ARG A 1 110 ? 11.096 27.764 5.508 1.00 34.75 110 ARG A N 1
ATOM 876 C CA . ARG A 1 110 ? 12.454 27.671 4.960 1.00 34.75 110 ARG A CA 1
ATOM 877 C C . ARG A 1 110 ? 13.164 26.612 5.788 1.00 34.75 110 ARG A C 1
ATOM 879 O O . ARG A 1 110 ? 13.449 26.862 6.957 1.00 34.75 110 ARG A O 1
ATOM 886 N N . GLY A 1 111 ? 13.408 25.455 5.177 1.00 34.25 111 GLY A N 1
ATOM 887 C CA . GLY A 1 111 ? 14.016 24.286 5.808 1.00 34.25 111 GLY A CA 1
ATOM 888 C C . GLY A 1 111 ? 15.253 24.619 6.643 1.00 34.25 111 GLY A C 1
ATOM 889 O O . GLY A 1 111 ? 16.167 25.317 6.197 1.00 34.25 111 GLY A O 1
ATOM 890 N N . GLY A 1 112 ? 15.259 24.130 7.882 1.00 29.89 112 GLY A N 1
ATOM 891 C CA . GLY A 1 112 ? 16.368 24.291 8.810 1.00 29.89 112 GLY A CA 1
ATOM 892 C C . GLY A 1 112 ? 16.174 23.491 10.095 1.00 29.89 112 GLY A C 1
ATOM 893 O O . GLY A 1 112 ? 15.363 23.852 10.935 1.00 29.89 112 GLY A O 1
ATOM 894 N N . SER A 1 113 ? 16.989 22.444 10.240 1.00 30.22 113 SER A N 1
ATOM 895 C CA . SER A 1 113 ? 17.341 21.717 11.470 1.00 30.22 113 SER A CA 1
ATOM 896 C C . SER A 1 113 ? 16.212 21.272 12.415 1.00 30.22 113 SER A C 1
ATOM 898 O O . SER A 1 113 ? 15.773 22.036 13.264 1.00 30.22 113 SER A O 1
ATOM 900 N N . GLY A 1 114 ? 15.928 19.966 12.401 1.00 36.62 114 GLY A N 1
ATOM 901 C CA . GLY A 1 114 ? 15.749 19.142 13.609 1.00 36.62 114 GLY A CA 1
ATOM 902 C C . GLY A 1 114 ? 14.506 19.342 14.481 1.00 36.62 114 GLY A C 1
ATOM 903 O O . GLY A 1 114 ? 14.238 18.463 15.294 1.00 36.62 114 GLY A O 1
ATOM 904 N N . ASP A 1 115 ? 13.743 20.409 14.287 1.00 33.84 115 ASP A N 1
ATOM 905 C CA . ASP A 1 115 ? 12.465 20.643 14.945 1.00 33.84 115 ASP A CA 1
ATOM 906 C C . ASP A 1 115 ? 11.383 20.703 13.863 1.00 33.84 115 ASP A C 1
ATOM 908 O O . ASP A 1 115 ? 11.467 21.496 12.925 1.00 33.84 115 ASP A O 1
ATOM 912 N N . THR A 1 116 ? 10.370 19.839 13.977 1.00 40.19 116 THR A N 1
ATOM 913 C CA . THR A 1 116 ? 9.140 20.018 13.194 1.00 40.19 116 THR A CA 1
ATOM 914 C C . THR A 1 116 ? 8.561 21.373 13.601 1.00 40.19 116 THR A C 1
ATOM 916 O O . THR A 1 116 ? 8.444 21.614 14.808 1.00 40.19 116 THR A O 1
ATOM 919 N N . PRO A 1 117 ? 8.220 22.271 12.663 1.00 38.06 117 PRO A N 1
ATOM 920 C CA . PRO A 1 117 ? 7.548 23.506 13.023 1.00 38.06 117 PRO A CA 1
ATOM 921 C C . PRO A 1 117 ? 6.263 23.174 13.804 1.00 38.06 117 PRO A C 1
ATOM 923 O O . PRO A 1 117 ? 5.468 22.370 13.316 1.00 38.06 117 PRO A O 1
ATOM 926 N N . PRO A 1 118 ? 6.018 23.789 14.977 1.00 39.44 118 PRO A N 1
ATOM 927 C CA . PRO A 1 118 ? 4.767 23.650 15.743 1.00 39.44 118 PRO A CA 1
ATOM 928 C C . PRO A 1 118 ? 3.491 24.041 14.967 1.00 39.44 118 PRO A C 1
ATOM 930 O O . PRO A 1 118 ? 2.387 23.936 15.479 1.00 39.44 118 PRO A O 1
ATOM 933 N N . GLU A 1 119 ? 3.650 24.552 13.750 1.00 42.59 119 GLU A N 1
ATOM 934 C CA . GLU A 1 119 ? 2.637 25.123 12.863 1.00 42.59 119 GLU A CA 1
ATOM 935 C C . GLU A 1 119 ? 2.149 24.140 11.773 1.00 42.59 119 GLU A C 1
ATOM 937 O O . GLU A 1 119 ? 1.403 24.534 10.881 1.00 42.59 119 GLU A O 1
ATOM 942 N N . HIS A 1 120 ? 2.515 22.850 11.878 1.00 50.47 120 HIS A N 1
ATOM 943 C CA . HIS A 1 120 ? 2.016 21.743 11.037 1.00 50.47 120 HIS A CA 1
ATOM 944 C C . HIS A 1 120 ? 1.443 20.563 11.850 1.00 50.47 120 HIS A C 1
ATOM 946 O O . HIS A 1 120 ? 1.451 19.420 11.377 1.00 50.47 120 HIS A O 1
ATOM 952 N N . GLU A 1 121 ? 0.983 20.801 13.081 1.00 59.19 121 GLU A N 1
ATOM 953 C CA . GLU A 1 121 ? 0.247 19.790 13.849 1.00 59.19 121 GLU A CA 1
ATOM 954 C C . GLU A 1 121 ? -1.144 19.613 13.223 1.00 59.19 121 GLU A C 1
ATOM 956 O O . GLU A 1 121 ? -2.070 20.366 13.511 1.00 59.19 121 GLU A O 1
ATOM 961 N N . LEU A 1 122 ? -1.272 18.640 12.313 1.00 65.56 122 LEU A N 1
ATOM 962 C CA . LEU A 1 122 ? -2.584 18.132 11.920 1.00 65.56 122 LEU A CA 1
ATOM 963 C C . LEU A 1 122 ? -3.212 17.466 13.146 1.00 65.56 122 LEU A C 1
ATOM 965 O O . LEU A 1 122 ? -2.586 16.608 13.778 1.00 65.56 122 LEU A O 1
ATOM 969 N N . GLU A 1 123 ? -4.439 17.863 13.468 1.00 71.38 123 GLU A N 1
ATOM 970 C CA . GLU A 1 123 ? -5.251 17.164 14.456 1.00 71.38 123 GLU A CA 1
ATOM 971 C C . GLU A 1 123 ? -5.889 15.949 13.777 1.00 71.38 123 GLU A C 1
ATOM 973 O O . GLU A 1 123 ? -6.579 16.079 12.764 1.00 71.38 123 GLU A O 1
ATOM 978 N N . TRP A 1 124 ? -5.610 14.764 14.321 1.00 74.62 124 TRP A N 1
ATOM 979 C CA . TRP A 1 124 ? -6.126 13.498 13.814 1.00 74.62 124 TRP A CA 1
ATOM 980 C C . TRP A 1 124 ? -7.316 13.043 14.654 1.00 74.62 124 TRP A C 1
ATOM 982 O O . TRP A 1 124 ? -7.225 12.927 15.878 1.00 74.62 124 TRP A O 1
ATOM 992 N N . GLU A 1 125 ? -8.422 12.760 13.980 1.00 78.38 125 GLU A N 1
ATOM 993 C CA . GLU A 1 125 ? -9.572 12.055 14.521 1.00 78.38 125 GLU A CA 1
ATOM 994 C C . GLU A 1 125 ? -9.442 10.558 14.261 1.00 78.38 125 GLU A C 1
ATOM 996 O O . GLU A 1 125 ? -9.026 10.118 13.189 1.00 78.38 125 GLU A O 1
ATOM 1001 N N . TRP A 1 126 ? -9.838 9.771 15.257 1.00 81.62 126 TRP A N 1
ATOM 1002 C CA . TRP A 1 126 ? -9.824 8.318 15.201 1.00 81.62 126 TRP A CA 1
ATOM 1003 C C . TRP A 1 126 ? -11.256 7.829 15.181 1.00 81.62 126 TRP A C 1
ATOM 1005 O O . TRP A 1 126 ? -12.030 8.141 16.089 1.00 81.62 126 TRP A O 1
ATOM 1015 N N . ARG A 1 127 ? -11.621 7.083 14.142 1.00 85.44 127 ARG A N 1
ATOM 1016 C CA . ARG A 1 127 ? -12.990 6.602 13.957 1.00 85.44 127 ARG A CA 1
ATOM 1017 C C . ARG A 1 127 ? -13.003 5.086 13.775 1.00 85.44 127 ARG A C 1
ATOM 1019 O O . ARG A 1 127 ? -12.091 4.528 13.171 1.00 85.44 127 ARG A O 1
ATOM 1026 N N . SER A 1 128 ? -14.021 4.411 14.291 1.00 85.19 128 SER A N 1
ATOM 1027 C CA . SER A 1 128 ? -14.327 3.012 13.970 1.00 85.19 128 SER A CA 1
ATOM 1028 C C . SER A 1 128 ? -15.688 2.932 13.290 1.00 85.19 128 SER A C 1
ATOM 1030 O O . SER A 1 128 ? -16.524 3.822 13.443 1.00 85.19 128 SER A O 1
ATOM 1032 N N . TYR A 1 129 ? -15.913 1.888 12.497 1.00 87.19 129 TYR A N 1
ATOM 1033 C CA . TYR A 1 129 ? -17.176 1.723 11.787 1.00 87.19 129 TYR A CA 1
ATOM 1034 C C . TYR A 1 129 ? -18.119 0.806 12.561 1.00 87.19 129 TYR A C 1
ATOM 1036 O O . TYR A 1 129 ? -17.789 -0.344 12.844 1.00 87.19 129 TYR A O 1
ATOM 1044 N N . ASN A 1 130 ? -19.320 1.290 12.869 1.00 84.81 130 ASN A N 1
ATOM 1045 C CA . ASN A 1 130 ? -20.342 0.487 13.524 1.00 84.81 130 ASN A CA 1
ATOM 1046 C C . ASN A 1 130 ? -21.294 -0.119 12.483 1.00 84.81 130 ASN A C 1
ATOM 1048 O O . ASN A 1 130 ? -22.054 0.582 11.819 1.00 84.81 130 ASN A O 1
ATOM 1052 N N . PHE A 1 131 ? -21.298 -1.449 12.369 1.00 84.94 131 PHE A N 1
ATOM 1053 C CA . PHE A 1 131 ? -22.139 -2.170 11.407 1.00 84.94 131 PHE A CA 1
ATOM 1054 C C . PHE A 1 131 ? -23.642 -2.134 11.705 1.00 84.94 131 PHE A C 1
ATOM 1056 O O . PHE A 1 131 ? -24.444 -2.312 10.786 1.00 84.94 131 PHE A O 1
ATOM 1063 N N . ASP A 1 132 ? -24.036 -1.935 12.964 1.00 84.31 132 ASP A N 1
ATOM 1064 C CA . ASP A 1 132 ? -25.444 -1.883 13.358 1.00 84.31 132 ASP A CA 1
ATOM 1065 C C . ASP A 1 132 ? -26.072 -0.526 13.012 1.00 84.31 132 ASP A C 1
ATOM 1067 O O . ASP A 1 132 ? -27.227 -0.473 12.576 1.00 84.31 132 ASP A O 1
ATOM 1071 N N . SER A 1 133 ? -25.329 0.569 13.207 1.00 86.00 133 SER A N 1
ATOM 1072 C CA . SER A 1 133 ? -25.770 1.926 12.852 1.00 86.00 133 SER A CA 1
ATOM 1073 C C . SER A 1 133 ? -25.446 2.293 11.403 1.00 86.00 133 SER A C 1
ATOM 1075 O O . SER A 1 133 ? -26.191 3.053 10.787 1.00 86.00 133 SER A O 1
ATOM 1077 N N . GLY A 1 134 ? -24.380 1.720 10.842 1.00 83.12 134 GLY A N 1
ATOM 1078 C CA . GLY A 1 134 ? -23.818 2.095 9.549 1.00 83.12 134 GLY A CA 1
ATOM 1079 C C . GLY A 1 134 ? -23.034 3.411 9.583 1.00 83.12 134 GLY A C 1
ATOM 1080 O O . GLY A 1 134 ? -22.836 4.009 8.526 1.00 83.12 134 GLY A O 1
ATOM 1081 N N . GLU A 1 135 ? -22.628 3.872 10.768 1.00 85.06 135 GLU A N 1
ATOM 1082 C CA . GLU A 1 135 ? -22.003 5.179 11.002 1.00 85.06 135 GLU A CA 1
ATOM 1083 C C . GLU A 1 135 ? -20.563 5.030 11.527 1.00 85.06 135 GLU A C 1
ATOM 1085 O O . GLU A 1 135 ? -20.217 4.031 12.165 1.00 85.06 135 GLU A O 1
ATOM 1090 N N . LEU A 1 136 ? -19.726 6.038 11.254 1.00 82.94 136 LEU A N 1
ATOM 1091 C CA . LEU A 1 136 ? -18.409 6.186 11.875 1.00 82.94 136 LEU A CA 1
ATOM 1092 C C . LEU A 1 136 ? -18.566 6.758 13.290 1.00 82.94 136 LEU A C 1
ATOM 1094 O O . LEU A 1 136 ? -19.198 7.796 13.484 1.00 82.94 136 LEU A O 1
ATOM 1098 N N . GLU A 1 137 ? -17.967 6.098 14.275 1.00 84.31 137 GLU A N 1
ATOM 1099 C CA . GLU A 1 137 ? -17.991 6.501 15.679 1.00 84.31 137 GLU A CA 1
ATOM 1100 C C . GLU A 1 137 ? -16.598 6.943 16.126 1.00 84.31 137 GLU A C 1
ATOM 1102 O O . GLU A 1 137 ? -15.603 6.274 15.852 1.00 84.31 137 GLU A O 1
ATOM 1107 N N . GLN A 1 138 ? -16.520 8.079 16.823 1.00 82.19 138 GLN A N 1
ATOM 1108 C CA . GLN A 1 138 ? -15.260 8.577 17.368 1.00 82.19 138 GLN A CA 1
ATOM 1109 C C . GLN A 1 138 ? -14.731 7.634 18.456 1.00 82.19 138 GLN A C 1
ATOM 1111 O O . GLN A 1 138 ? -15.460 7.255 19.376 1.00 82.19 138 GLN A O 1
ATOM 1116 N N . VAL A 1 139 ? -13.443 7.308 18.374 1.00 78.19 139 VAL A N 1
ATOM 1117 C CA . VAL A 1 139 ? -12.722 6.456 19.321 1.00 78.19 139 VAL A CA 1
ATOM 1118 C C . VAL A 1 139 ? -11.677 7.293 20.052 1.00 78.19 139 VAL A C 1
ATOM 1120 O O . VAL A 1 139 ? -10.945 8.066 19.437 1.00 78.19 139 VAL A O 1
ATOM 1123 N N . ASP A 1 140 ? -11.596 7.136 21.372 1.00 67.88 140 ASP A N 1
ATOM 1124 C CA . ASP A 1 140 ? -10.507 7.707 22.162 1.00 67.88 140 ASP A CA 1
ATOM 1125 C C . ASP A 1 140 ? -9.347 6.708 22.208 1.00 67.88 140 ASP A C 1
ATOM 1127 O O . ASP A 1 140 ? -9.403 5.702 22.916 1.00 67.88 140 ASP A O 1
ATOM 1131 N N . ILE A 1 141 ? -8.314 6.958 21.404 1.00 65.25 141 ILE A N 1
ATOM 1132 C CA . ILE A 1 141 ? -7.139 6.087 21.339 1.00 65.25 141 ILE A CA 1
ATOM 1133 C C . ILE A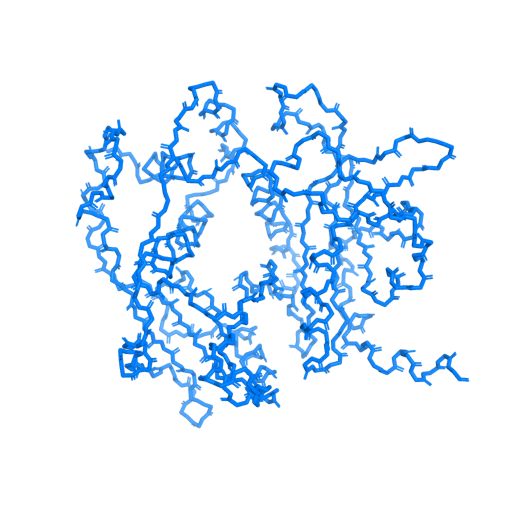 1 141 ? -6.096 6.437 22.419 1.00 65.25 141 ILE A C 1
ATOM 1135 O O . ILE A 1 141 ? -5.130 5.695 22.604 1.00 65.25 141 ILE A O 1
ATOM 1139 N N . GLU A 1 142 ? -6.260 7.540 23.165 1.00 57.62 142 GLU A N 1
ATOM 1140 C CA . GLU A 1 142 ? -5.295 7.963 24.196 1.00 57.62 142 GLU A CA 1
ATOM 1141 C C . GLU A 1 142 ? -5.245 6.977 25.375 1.00 57.62 142 GLU A C 1
ATOM 1143 O O . GLU A 1 142 ? -4.158 6.698 25.886 1.00 57.62 142 GLU A O 1
ATOM 1148 N N . ASP A 1 143 ? -6.378 6.360 25.734 1.00 49.53 143 ASP A N 1
ATOM 1149 C CA . ASP A 1 143 ? -6.445 5.312 26.765 1.00 49.53 143 ASP A CA 1
ATOM 1150 C C . ASP A 1 143 ? -5.678 4.027 26.358 1.00 49.53 143 ASP A C 1
ATOM 1152 O O . ASP A 1 143 ? -5.193 3.293 27.222 1.00 49.53 143 ASP A O 1
ATOM 1156 N N . GLU A 1 144 ? -5.515 3.757 25.053 1.00 50.38 144 GLU A N 1
ATOM 1157 C CA . GLU A 1 144 ? -4.801 2.577 24.531 1.00 50.38 144 GLU A CA 1
ATOM 1158 C C . GLU A 1 144 ? -3.326 2.859 24.185 1.00 50.38 144 GLU A C 1
ATOM 1160 O O . GLU A 1 144 ? -2.486 1.954 24.210 1.00 50.38 144 GLU A O 1
ATOM 1165 N N . THR A 1 145 ? -2.984 4.124 23.921 1.00 46.72 145 THR A N 1
ATOM 1166 C CA . THR A 1 145 ? -1.665 4.555 23.423 1.00 46.72 145 THR A CA 1
ATOM 1167 C C . THR A 1 145 ? -0.710 5.098 24.495 1.00 46.72 145 THR A C 1
ATOM 1169 O O . THR A 1 145 ? 0.468 5.347 24.204 1.00 46.72 145 THR A O 1
ATOM 1172 N N . GLU A 1 146 ? -1.154 5.250 25.754 1.00 41.00 146 GLU A N 1
ATOM 1173 C CA . GLU A 1 146 ? -0.374 5.861 26.850 1.00 41.00 146 GLU A CA 1
ATOM 1174 C C . GLU A 1 146 ? 1.003 5.185 27.071 1.00 41.00 146 GLU A C 1
ATOM 1176 O O . GLU A 1 146 ? 1.980 5.826 27.473 1.00 41.00 146 GLU A O 1
ATOM 1181 N N . ALA A 1 147 ? 1.137 3.900 26.725 1.00 41.31 147 ALA A N 1
ATOM 1182 C CA . ALA A 1 147 ? 2.372 3.126 26.860 1.00 41.31 147 ALA A CA 1
ATOM 1183 C C . ALA A 1 147 ? 3.448 3.402 25.779 1.00 41.31 147 ALA A C 1
ATOM 1185 O O . ALA A 1 147 ? 4.529 2.807 25.835 1.00 41.31 147 ALA A O 1
ATOM 1186 N N . TRP A 1 148 ? 3.189 4.248 24.774 1.00 51.47 148 TRP A N 1
ATOM 1187 C CA . TRP A 1 148 ? 3.919 4.201 23.495 1.00 51.47 148 TRP A CA 1
ATOM 1188 C C . TRP A 1 148 ? 4.971 5.316 23.249 1.00 51.47 148 TRP A C 1
ATOM 1190 O O . TRP A 1 148 ? 5.416 5.491 22.130 1.00 51.47 148 TRP A O 1
ATOM 1200 N N . ARG A 1 149 ? 5.472 6.079 24.234 1.00 38.44 149 ARG A N 1
ATOM 1201 C CA . ARG A 1 149 ? 6.308 7.290 23.952 1.00 38.44 149 ARG A CA 1
ATOM 1202 C C . ARG A 1 149 ? 7.848 7.077 23.971 1.00 38.44 149 ARG A C 1
ATOM 1204 O O . ARG A 1 149 ? 8.367 6.605 24.980 1.00 38.44 149 ARG A O 1
ATOM 1211 N N . THR A 1 150 ? 8.594 7.491 22.917 1.00 35.66 150 THR A N 1
ATOM 1212 C CA . THR A 1 150 ? 9.995 8.040 22.824 1.00 35.66 150 THR A CA 1
ATOM 1213 C C . THR A 1 150 ? 10.692 8.074 21.414 1.00 35.66 150 THR A C 1
ATOM 1215 O O . THR A 1 150 ? 10.976 7.043 20.821 1.00 35.66 150 THR A O 1
ATOM 1218 N N . ARG A 1 151 ? 11.146 9.288 21.012 1.00 30.91 151 ARG A N 1
ATOM 1219 C CA . ARG A 1 151 ? 12.228 9.767 20.079 1.00 30.91 151 ARG A CA 1
ATOM 1220 C C . ARG A 1 151 ? 12.414 9.215 18.637 1.00 30.91 151 ARG A C 1
ATOM 1222 O O . ARG A 1 151 ? 12.890 8.103 18.433 1.00 30.91 151 ARG A O 1
ATOM 1229 N N . GLY A 1 152 ? 12.287 10.135 17.664 1.00 30.56 152 GLY A N 1
ATOM 1230 C CA . GLY A 1 152 ? 12.636 10.003 16.235 1.00 30.56 152 GLY A CA 1
ATOM 1231 C C . GLY A 1 152 ? 14.027 10.532 15.808 1.00 30.56 152 GLY A C 1
ATOM 1232 O O . GLY A 1 152 ? 14.835 10.972 16.631 1.00 30.56 152 GLY A O 1
ATOM 1233 N N . ARG A 1 153 ? 14.316 10.437 14.498 1.00 29.70 153 ARG A N 1
ATOM 1234 C CA . ARG A 1 153 ? 15.634 10.596 13.833 1.00 29.70 153 ARG A CA 1
ATOM 1235 C C . ARG A 1 153 ? 15.655 11.828 12.903 1.00 29.70 153 ARG A C 1
ATOM 1237 O O . ARG A 1 153 ? 14.611 12.201 12.388 1.00 29.70 153 ARG A O 1
ATOM 1244 N N . SER A 1 154 ? 16.828 12.426 12.667 1.00 32.09 154 SER A N 1
ATOM 1245 C CA . SER A 1 154 ? 17.020 13.631 11.831 1.00 32.09 154 SER A CA 1
ATOM 1246 C C . SER A 1 154 ? 17.411 13.331 10.374 1.00 32.09 154 SER A C 1
ATOM 1248 O O . SER A 1 154 ? 18.123 12.355 10.126 1.00 32.09 154 SER A O 1
ATOM 1250 N N . THR A 1 155 ? 17.033 14.220 9.452 1.00 40.06 155 THR A N 1
ATOM 1251 C CA . THR A 1 155 ? 17.387 14.235 8.017 1.00 40.06 155 THR A CA 1
ATOM 1252 C C . THR A 1 155 ? 18.455 15.294 7.675 1.00 40.06 155 THR A C 1
ATOM 1254 O O . THR A 1 155 ? 18.539 16.329 8.335 1.00 40.06 155 THR A O 1
ATOM 1257 N N . GLU A 1 156 ? 19.279 15.012 6.655 1.00 36.09 156 GLU A N 1
ATOM 1258 C CA . GLU A 1 156 ? 20.208 15.936 5.970 1.00 36.09 156 GLU A CA 1
ATOM 1259 C C . GLU A 1 156 ? 19.774 16.047 4.490 1.00 36.09 156 GLU A C 1
ATOM 1261 O O . GLU A 1 156 ? 19.423 15.026 3.899 1.00 36.09 156 GLU A O 1
ATOM 1266 N N . ASP A 1 157 ? 19.779 17.263 3.926 1.00 42.97 157 ASP A N 1
ATOM 1267 C CA . ASP A 1 157 ? 19.313 17.607 2.564 1.00 42.97 157 ASP A CA 1
ATOM 1268 C C . ASP A 1 157 ? 20.399 17.465 1.475 1.00 42.97 157 ASP A C 1
ATOM 1270 O O . ASP A 1 157 ? 21.576 17.733 1.735 1.00 42.97 157 ASP A O 1
ATOM 1274 N N . ASP A 1 158 ? 19.968 17.183 0.234 1.00 49.78 158 ASP A N 1
ATOM 1275 C CA . ASP A 1 158 ? 20.740 17.359 -1.011 1.00 49.78 158 ASP A CA 1
ATOM 1276 C C . ASP A 1 158 ? 19.882 18.086 -2.075 1.00 49.78 158 ASP A C 1
ATOM 1278 O O . ASP A 1 158 ? 18.711 17.764 -2.263 1.00 49.78 158 ASP A O 1
ATOM 1282 N N . GLY A 1 159 ? 20.430 19.117 -2.728 1.00 52.00 159 GLY A N 1
ATOM 1283 C CA . GLY A 1 159 ? 19.652 20.144 -3.450 1.00 52.00 159 GLY A CA 1
ATOM 1284 C C . GLY A 1 159 ? 19.273 19.834 -4.904 1.00 52.00 159 GLY A C 1
ATOM 1285 O O . GLY A 1 159 ? 18.343 20.448 -5.415 1.00 52.00 159 GLY A O 1
ATOM 1286 N N . ASP A 1 160 ? 19.948 18.890 -5.563 1.00 55.09 160 ASP A N 1
ATOM 1287 C CA . ASP A 1 160 ? 19.663 18.519 -6.965 1.00 55.09 160 ASP A CA 1
ATOM 1288 C C . ASP A 1 160 ? 18.418 17.608 -7.094 1.00 55.09 160 ASP A C 1
ATOM 1290 O O . ASP A 1 160 ? 17.863 17.428 -8.174 1.00 55.09 160 ASP A O 1
ATOM 1294 N N . TYR A 1 161 ? 17.933 17.071 -5.972 1.00 59.94 161 TYR A N 1
ATOM 1295 C CA . TYR A 1 161 ? 16.789 16.162 -5.878 1.00 59.94 161 TYR A CA 1
ATOM 1296 C C . TYR A 1 161 ? 15.425 16.854 -6.090 1.00 59.94 161 TYR A C 1
ATOM 1298 O O . TYR A 1 161 ? 14.487 16.232 -6.596 1.00 59.94 161 TYR A O 1
ATOM 1306 N N . ILE A 1 162 ? 15.309 18.143 -5.746 1.00 63.84 162 ILE A N 1
ATOM 1307 C CA . ILE A 1 162 ? 14.025 18.863 -5.746 1.00 63.84 162 ILE A CA 1
ATOM 1308 C C . ILE A 1 162 ? 13.472 19.110 -7.148 1.00 63.84 162 ILE A C 1
ATOM 1310 O O . ILE A 1 162 ? 12.266 18.972 -7.369 1.00 63.84 162 ILE A O 1
ATOM 1314 N N . ASP A 1 163 ? 14.345 19.445 -8.097 1.00 68.62 163 ASP A N 1
ATOM 1315 C CA . ASP A 1 163 ? 13.940 19.786 -9.458 1.00 68.62 163 ASP A CA 1
ATOM 1316 C C . ASP A 1 163 ? 13.462 18.526 -10.202 1.00 68.62 163 ASP A C 1
ATOM 1318 O O . ASP A 1 163 ? 12.397 18.548 -10.820 1.00 68.62 163 ASP A O 1
ATOM 1322 N N . GLU A 1 164 ? 14.176 17.400 -10.059 1.00 67.12 164 GLU A N 1
ATOM 1323 C CA . GLU A 1 164 ? 13.779 16.122 -10.668 1.00 67.12 164 GLU A CA 1
ATOM 1324 C C . GLU A 1 164 ? 12.506 15.540 -10.035 1.00 67.12 164 GLU A C 1
ATOM 1326 O O . GLU A 1 164 ? 11.630 15.054 -10.753 1.00 67.12 164 GLU A O 1
ATOM 1331 N N . PHE A 1 165 ? 12.360 15.617 -8.705 1.00 73.44 165 PHE A N 1
ATOM 1332 C CA . PHE A 1 165 ? 11.132 15.195 -8.025 1.00 73.44 165 PHE A CA 1
ATOM 1333 C C . PHE A 1 165 ? 9.926 16.017 -8.497 1.00 73.44 165 PHE A C 1
ATOM 1335 O O . PHE A 1 165 ? 8.890 15.450 -8.842 1.00 73.44 165 PHE A O 1
ATOM 1342 N N . THR A 1 166 ? 10.075 17.345 -8.567 1.00 77.19 166 THR A N 1
ATOM 1343 C CA . THR A 1 166 ? 9.008 18.259 -9.001 1.00 77.19 166 THR A CA 1
ATOM 1344 C C . THR A 1 166 ? 8.582 17.988 -10.443 1.00 77.19 166 THR A C 1
ATOM 1346 O O . THR A 1 166 ? 7.388 18.013 -10.744 1.00 77.19 166 THR A O 1
ATOM 1349 N N . GLU A 1 167 ? 9.532 17.705 -11.337 1.00 80.62 167 GLU A N 1
ATOM 1350 C CA . GLU A 1 167 ? 9.233 17.314 -12.716 1.00 80.62 167 GLU A CA 1
ATOM 1351 C C . GLU A 1 167 ? 8.474 15.976 -12.771 1.00 80.62 167 GLU A C 1
ATOM 1353 O O . GLU A 1 167 ? 7.465 15.873 -13.474 1.00 80.62 167 GLU A O 1
ATOM 1358 N N . ALA A 1 168 ? 8.890 14.985 -11.976 1.00 76.81 168 ALA A N 1
ATOM 1359 C CA . ALA A 1 168 ? 8.325 13.634 -11.973 1.00 76.81 168 ALA A CA 1
ATOM 1360 C C . ALA A 1 168 ? 6.858 13.545 -11.520 1.00 76.81 168 ALA A C 1
ATOM 1362 O O . ALA A 1 168 ? 6.169 12.596 -11.906 1.00 76.81 168 ALA A O 1
ATOM 1363 N N . VAL A 1 169 ? 6.404 14.509 -10.711 1.00 82.62 169 VAL A N 1
ATOM 1364 C CA . VAL A 1 169 ? 5.019 14.629 -10.210 1.00 82.62 169 VAL A CA 1
ATOM 1365 C C . VAL A 1 169 ? 4.274 15.826 -10.809 1.00 82.62 169 VAL A C 1
ATOM 1367 O O . VAL A 1 169 ? 3.195 16.205 -10.348 1.00 82.62 169 VAL A O 1
ATOM 1370 N N . SER A 1 170 ? 4.847 16.474 -11.825 1.00 82.75 170 SER A N 1
ATOM 1371 C CA . SER A 1 170 ? 4.278 17.687 -12.425 1.00 82.75 170 SER A CA 1
ATOM 1372 C C . SER A 1 170 ? 2.908 17.459 -13.071 1.00 82.75 170 SER A C 1
ATOM 1374 O O . SER A 1 170 ? 2.107 18.391 -13.150 1.00 82.75 170 SER A O 1
ATOM 1376 N N . ASP A 1 171 ? 2.628 16.227 -13.488 1.00 83.06 171 ASP A N 1
ATOM 1377 C CA . ASP A 1 171 ? 1.373 15.778 -14.082 1.00 83.06 171 ASP A CA 1
ATOM 1378 C C . ASP A 1 171 ? 0.316 15.348 -13.050 1.00 83.06 171 ASP A C 1
ATOM 1380 O O . ASP A 1 171 ? -0.840 15.145 -13.425 1.00 83.06 171 ASP A O 1
ATOM 1384 N N . PHE A 1 172 ? 0.665 15.241 -11.762 1.00 84.88 172 PHE A N 1
ATOM 1385 C CA . PHE A 1 172 ? -0.280 14.856 -10.707 1.00 84.88 172 PHE A CA 1
ATOM 1386 C C . PHE A 1 172 ? -1.220 16.012 -10.358 1.00 84.88 172 PHE A C 1
ATOM 1388 O O . PHE A 1 172 ? -0.792 17.171 -10.290 1.00 84.88 172 PHE A O 1
ATOM 1395 N N . SER A 1 173 ? -2.494 15.698 -10.101 1.00 84.31 173 SER A N 1
ATOM 1396 C CA . SER A 1 173 ? -3.466 16.664 -9.580 1.00 84.31 173 SER A CA 1
ATOM 1397 C C . SER A 1 173 ? -3.109 17.093 -8.153 1.00 84.31 173 SER A C 1
ATOM 1399 O O . SER A 1 173 ? -2.327 16.436 -7.465 1.00 84.31 173 SER A O 1
ATOM 1401 N N . ASP A 1 174 ? -3.679 18.211 -7.704 1.00 77.31 174 ASP A N 1
ATOM 1402 C CA . ASP A 1 174 ? -3.465 18.691 -6.334 1.00 77.31 174 ASP A CA 1
ATOM 1403 C C . ASP A 1 174 ? -4.058 17.721 -5.294 1.00 77.31 174 ASP A C 1
ATOM 1405 O O . ASP A 1 174 ? -3.456 17.534 -4.240 1.00 77.31 174 ASP A O 1
ATOM 1409 N N . ASP A 1 175 ? -5.154 17.026 -5.623 1.00 75.56 175 ASP A N 1
ATOM 1410 C CA . ASP A 1 175 ? -5.774 16.012 -4.756 1.00 75.56 175 ASP A CA 1
ATOM 1411 C C . ASP A 1 175 ? -4.843 14.813 -4.513 1.00 75.56 175 ASP A C 1
ATOM 1413 O O . ASP A 1 175 ? -4.661 14.392 -3.373 1.00 75.56 175 ASP A O 1
ATOM 1417 N N . VAL A 1 176 ? -4.168 14.319 -5.561 1.00 79.19 176 VAL A N 1
ATOM 1418 C CA . VAL A 1 176 ? -3.187 13.223 -5.437 1.00 79.19 176 VAL A CA 1
ATOM 1419 C C . VAL A 1 176 ? -2.010 13.646 -4.556 1.00 79.19 176 VAL A C 1
ATOM 1421 O O . VAL A 1 176 ? -1.543 12.875 -3.718 1.00 79.19 176 VAL A O 1
ATOM 1424 N N . LEU A 1 177 ? -1.533 14.886 -4.703 1.00 76.50 177 LEU A N 1
ATOM 1425 C CA . LEU A 1 177 ? -0.448 15.408 -3.867 1.00 76.50 177 LEU A CA 1
ATOM 1426 C C . LEU A 1 177 ? -0.878 15.604 -2.407 1.00 76.50 177 LEU A C 1
ATOM 1428 O O . LEU A 1 177 ? -0.084 15.331 -1.506 1.00 76.50 177 LEU A O 1
ATOM 1432 N N . LYS A 1 178 ? -2.121 16.040 -2.169 1.00 77.31 178 LYS A N 1
ATOM 1433 C CA . LYS A 1 178 ? -2.715 16.159 -0.829 1.00 77.31 178 LYS A CA 1
ATOM 1434 C C . LYS A 1 178 ? -2.798 14.792 -0.144 1.00 77.31 178 LYS A C 1
ATOM 1436 O O . LYS A 1 178 ? -2.375 14.657 1.002 1.00 77.31 178 LYS A O 1
ATOM 1441 N N . GLU A 1 179 ? -3.268 13.769 -0.855 1.00 75.62 179 GLU A N 1
ATOM 1442 C CA . GLU A 1 179 ? -3.350 12.396 -0.346 1.00 75.62 179 GLU A CA 1
ATOM 1443 C C . GLU A 1 179 ? -1.962 11.847 0.020 1.00 75.62 179 GLU A C 1
ATOM 1445 O O . GLU A 1 179 ? -1.752 11.358 1.130 1.00 75.62 179 GLU A O 1
ATOM 1450 N N . MET A 1 180 ? -0.982 12.004 -0.875 1.00 77.00 180 MET A N 1
ATOM 1451 C CA . MET A 1 180 ? 0.415 11.640 -0.618 1.00 77.00 180 MET A CA 1
ATOM 1452 C C . MET A 1 180 ? 0.992 12.346 0.619 1.00 77.00 180 MET A C 1
ATOM 1454 O O . MET A 1 180 ? 1.731 11.739 1.399 1.00 77.00 180 MET A O 1
ATOM 1458 N N . PHE A 1 181 ? 0.667 13.627 0.805 1.00 77.12 181 PHE A N 1
ATOM 1459 C CA . PHE A 1 181 ? 1.088 14.406 1.966 1.00 77.12 181 PHE A CA 1
ATOM 1460 C C . PHE A 1 181 ? 0.484 13.863 3.266 1.00 77.12 181 PHE A C 1
ATOM 1462 O O . PHE A 1 181 ? 1.225 13.642 4.225 1.00 77.12 181 PHE A O 1
ATOM 1469 N N . TYR A 1 182 ? -0.827 13.606 3.306 1.00 75.44 182 TYR A N 1
ATOM 1470 C CA . TYR A 1 182 ? -1.494 13.072 4.498 1.00 75.44 182 TYR A CA 1
ATOM 1471 C C . TYR A 1 182 ? -0.973 11.698 4.897 1.00 75.44 182 TYR A C 1
ATOM 1473 O O . TYR A 1 182 ? -0.736 11.470 6.083 1.00 75.44 182 TYR A O 1
ATOM 1481 N N . LYS A 1 183 ? -0.707 10.831 3.919 1.00 76.25 183 LYS A N 1
ATOM 1482 C CA . LYS A 1 183 ? -0.019 9.553 4.125 1.00 76.25 183 LYS A CA 1
ATOM 1483 C C . LYS A 1 183 ? 1.316 9.753 4.829 1.00 76.25 183 LYS A C 1
ATOM 1485 O O . LYS A 1 183 ? 1.528 9.281 5.949 1.00 76.25 183 LYS A O 1
ATOM 1490 N N . GLU A 1 184 ? 2.212 10.533 4.225 1.00 74.00 184 GLU A N 1
ATOM 1491 C CA . GLU A 1 184 ? 3.545 10.738 4.792 1.00 74.00 184 GLU A CA 1
ATOM 1492 C C . GLU A 1 184 ? 3.494 11.383 6.179 1.00 74.00 184 GLU A C 1
ATOM 1494 O O . GLU A 1 184 ? 4.239 10.975 7.077 1.00 74.00 184 GLU A O 1
ATOM 1499 N N . HIS A 1 185 ? 2.605 12.358 6.369 1.00 73.69 185 HIS A N 1
ATOM 1500 C CA . HIS A 1 185 ? 2.424 13.034 7.647 1.00 73.69 185 HIS A CA 1
ATOM 1501 C C . HIS A 1 185 ? 1.912 12.064 8.714 1.00 73.69 185 HIS A C 1
ATOM 1503 O O . HIS A 1 185 ? 2.530 11.948 9.773 1.00 73.69 185 HIS A O 1
ATOM 1509 N N . PHE A 1 186 ? 0.875 11.277 8.427 1.00 75.44 186 PHE A N 1
ATOM 1510 C CA . PHE A 1 186 ? 0.367 10.281 9.365 1.00 75.44 186 PHE A CA 1
ATOM 1511 C C . PHE A 1 186 ? 1.460 9.286 9.772 1.00 75.44 186 PHE A C 1
ATOM 1513 O O . PHE A 1 186 ? 1.746 9.102 10.956 1.00 75.44 186 PHE A O 1
ATOM 1520 N N . PHE A 1 187 ? 2.147 8.683 8.800 1.00 71.31 187 PHE A N 1
ATOM 1521 C CA . PHE A 1 187 ? 3.092 7.602 9.074 1.00 71.31 187 PHE A CA 1
ATOM 1522 C C . PHE A 1 187 ? 4.421 8.080 9.644 1.00 71.31 187 PHE A C 1
ATOM 1524 O O . PHE A 1 187 ? 4.915 7.544 10.643 1.00 71.31 187 PHE A O 1
ATOM 1531 N N . SER A 1 188 ? 5.066 9.039 8.986 1.00 65.75 188 SER A N 1
ATOM 1532 C CA . SER A 1 188 ? 6.407 9.472 9.371 1.00 65.75 188 SER A CA 1
ATOM 1533 C C . SER A 1 188 ? 6.394 10.497 10.488 1.00 65.75 188 SER A C 1
ATOM 1535 O O . SER A 1 188 ? 7.365 10.551 11.247 1.00 65.75 188 SER A O 1
ATOM 1537 N N . HIS A 1 189 ? 5.313 11.266 10.614 1.00 64.62 189 HIS A N 1
ATOM 1538 C CA . HIS A 1 189 ? 5.201 12.287 11.636 1.00 64.62 189 HIS A CA 1
ATOM 1539 C C . HIS A 1 189 ? 4.296 11.853 12.791 1.00 64.62 189 HIS A C 1
ATOM 1541 O O . HIS A 1 189 ? 4.804 11.668 13.895 1.00 64.62 189 HIS A O 1
ATOM 1547 N N . HIS A 1 190 ? 3.002 11.641 12.568 1.00 70.31 190 HIS A N 1
ATOM 1548 C CA . HIS A 1 190 ? 2.053 11.400 13.654 1.00 70.31 190 HIS A CA 1
ATOM 1549 C C . HIS A 1 190 ? 2.350 10.087 14.394 1.00 70.31 190 HIS A C 1
ATOM 1551 O O . HIS A 1 190 ? 2.726 10.097 15.565 1.00 70.31 190 HIS A O 1
ATOM 1557 N N . LEU A 1 191 ? 2.330 8.953 13.695 1.00 68.62 191 LEU A N 1
ATOM 1558 C CA . LEU A 1 191 ? 2.573 7.648 14.299 1.00 68.62 191 LEU A CA 1
ATOM 1559 C C . LEU A 1 191 ? 3.979 7.540 14.909 1.00 68.62 191 LEU A C 1
ATOM 1561 O O . LEU A 1 191 ? 4.134 7.212 16.087 1.00 68.62 191 LEU A O 1
ATOM 1565 N N . LYS A 1 192 ? 5.030 7.848 14.142 1.00 62.31 192 LYS A N 1
ATOM 1566 C CA . LYS A 1 192 ? 6.414 7.686 14.625 1.00 62.31 192 LYS A CA 1
ATOM 1567 C C . LYS A 1 192 ? 6.808 8.692 15.707 1.00 62.31 192 LYS A C 1
ATOM 1569 O O . LYS A 1 192 ? 7.512 8.295 16.636 1.00 62.31 192 LYS A O 1
ATOM 1574 N N . ASN A 1 193 ? 6.395 9.960 15.620 1.00 56.94 193 ASN A N 1
ATOM 1575 C CA . ASN A 1 193 ? 6.827 10.967 16.595 1.00 56.94 193 ASN A CA 1
ATOM 1576 C C . ASN A 1 193 ? 5.935 11.006 17.837 1.00 56.94 193 ASN A C 1
ATOM 1578 O O . ASN A 1 193 ? 6.479 11.089 18.940 1.00 56.94 193 ASN A O 1
ATOM 1582 N N . VAL A 1 194 ? 4.608 10.909 17.687 1.00 58.56 194 VAL A N 1
ATOM 1583 C CA . VAL A 1 194 ? 3.665 10.979 18.821 1.00 58.56 194 VAL A CA 1
ATOM 1584 C C . VAL A 1 194 ? 3.668 9.665 19.598 1.00 58.56 194 VAL A C 1
ATOM 1586 O O . VAL A 1 194 ? 3.830 9.665 20.821 1.00 58.56 194 VAL A O 1
ATOM 1589 N N . TYR A 1 195 ? 3.601 8.542 18.881 1.00 54.41 195 TYR A N 1
ATOM 1590 C CA . TYR A 1 195 ? 3.389 7.220 19.473 1.00 54.41 195 TYR A CA 1
ATOM 1591 C C . TYR A 1 195 ? 4.584 6.275 19.371 1.00 54.41 195 TYR A C 1
ATOM 1593 O O . TYR A 1 195 ? 4.424 5.102 19.673 1.00 54.41 195 TYR A O 1
ATOM 1601 N N . SER A 1 196 ? 5.758 6.749 18.925 1.00 52.06 196 SER A N 1
ATOM 1602 C CA . SER A 1 196 ? 7.077 6.084 19.040 1.00 52.06 196 SER A CA 1
ATOM 1603 C C . SER A 1 196 ? 7.034 4.550 19.144 1.00 52.06 196 SER A C 1
ATOM 1605 O O . SER A 1 196 ? 7.489 3.936 20.116 1.00 52.06 196 SER A O 1
ATOM 1607 N N . PHE A 1 197 ? 6.438 3.946 18.121 1.00 56.00 197 PHE A N 1
ATOM 1608 C CA . PHE A 1 197 ? 5.908 2.592 18.149 1.00 56.00 197 PHE A CA 1
ATOM 1609 C C . PHE A 1 197 ? 6.922 1.543 18.626 1.00 56.00 197 PHE A C 1
ATOM 1611 O O . PHE A 1 197 ? 7.943 1.305 17.981 1.00 56.00 197 PHE A O 1
ATOM 1618 N N . THR A 1 198 ? 6.620 0.864 19.741 1.00 50.12 198 THR A N 1
ATOM 1619 C CA . THR A 1 198 ? 7.441 -0.255 20.251 1.00 50.12 198 THR A CA 1
ATOM 1620 C C . THR A 1 198 ? 6.932 -1.640 19.837 1.00 50.12 198 THR A C 1
ATOM 1622 O O . THR A 1 198 ? 7.561 -2.641 20.186 1.00 50.12 198 THR A O 1
ATOM 1625 N N . GLY A 1 199 ? 5.834 -1.714 19.078 1.00 55.44 199 GLY A N 1
ATOM 1626 C CA . GLY A 1 199 ? 5.274 -2.953 18.527 1.00 55.44 199 GLY A CA 1
ATOM 1627 C C . GLY A 1 199 ? 5.841 -3.341 17.158 1.00 55.44 199 GLY A C 1
ATOM 1628 O O . GLY A 1 199 ? 6.738 -2.690 16.624 1.00 55.44 199 GLY A O 1
ATOM 1629 N N . THR A 1 200 ? 5.315 -4.426 16.589 1.00 61.72 200 THR A N 1
ATOM 1630 C CA . THR A 1 200 ? 5.660 -4.835 15.220 1.00 61.72 200 THR A CA 1
ATOM 1631 C C . THR A 1 200 ? 4.553 -4.379 14.283 1.00 61.72 200 THR A C 1
ATOM 1633 O O . THR A 1 200 ? 3.397 -4.744 14.489 1.00 61.72 200 THR A O 1
ATOM 1636 N N . TYR A 1 201 ? 4.901 -3.591 13.270 1.00 68.88 201 TYR A N 1
ATOM 1637 C CA . TYR A 1 201 ? 3.970 -3.196 12.219 1.00 68.88 201 TYR A CA 1
ATOM 1638 C C . TYR A 1 201 ? 4.284 -3.930 10.918 1.00 68.88 201 TYR A C 1
ATOM 1640 O O . TYR A 1 201 ? 5.422 -4.335 10.662 1.00 68.88 201 TYR A O 1
ATOM 1648 N N . PHE A 1 202 ? 3.234 -4.113 10.134 1.00 73.75 202 PHE A N 1
ATOM 1649 C CA . PHE A 1 202 ? 3.223 -4.785 8.849 1.00 73.75 202 PHE A CA 1
ATOM 1650 C C . PHE A 1 202 ? 2.350 -3.949 7.927 1.00 73.75 202 PHE A C 1
ATOM 1652 O O . PHE A 1 202 ? 1.166 -3.776 8.196 1.00 73.75 202 PHE A O 1
ATOM 1659 N N . ASP A 1 203 ? 2.937 -3.410 6.875 1.00 76.00 203 ASP A N 1
ATOM 1660 C CA . ASP A 1 203 ? 2.253 -2.608 5.871 1.00 76.00 203 ASP A CA 1
ATOM 1661 C C . ASP A 1 203 ? 2.196 -3.355 4.539 1.00 76.00 203 ASP A C 1
ATOM 1663 O O . ASP A 1 203 ? 3.145 -4.032 4.139 1.00 76.00 203 ASP A O 1
ATOM 1667 N N . VAL A 1 204 ? 1.070 -3.216 3.857 1.00 83.62 204 VAL A N 1
ATOM 1668 C CA . VAL A 1 204 ? 0.978 -3.415 2.410 1.00 83.62 204 VAL A CA 1
ATOM 1669 C C . VAL A 1 204 ? 0.645 -2.071 1.788 1.00 83.62 204 VAL A C 1
ATOM 1671 O O . VAL A 1 204 ? 0.004 -1.239 2.435 1.00 83.62 204 VAL A O 1
ATOM 1674 N N . ASP A 1 205 ? 1.070 -1.872 0.543 1.00 86.44 205 ASP A N 1
ATOM 1675 C CA . ASP A 1 205 ? 0.803 -0.619 -0.166 1.00 86.44 205 ASP A CA 1
ATOM 1676 C C . ASP A 1 205 ? -0.723 -0.372 -0.287 1.00 86.44 205 ASP A C 1
ATOM 1678 O O . ASP A 1 205 ? -1.173 0.763 -0.180 1.00 86.44 205 ASP A O 1
ATOM 1682 N N . GLY A 1 206 ? -1.556 -1.423 -0.349 1.00 88.81 206 GLY A N 1
ATOM 1683 C CA . GLY A 1 206 ? -3.003 -1.279 -0.148 1.00 88.81 206 GLY A CA 1
ATOM 1684 C C . GLY A 1 206 ? -3.827 -2.551 -0.353 1.00 88.81 206 GLY A C 1
ATOM 1685 O O . GLY A 1 206 ? -3.305 -3.670 -0.359 1.00 88.81 206 GLY A O 1
ATOM 1686 N N . LEU A 1 207 ? -5.140 -2.377 -0.527 1.00 89.75 207 LEU A N 1
ATOM 1687 C CA . LEU A 1 207 ? -6.095 -3.418 -0.918 1.00 89.75 207 LEU A CA 1
ATOM 1688 C C . LEU A 1 207 ? -6.776 -3.037 -2.236 1.00 89.75 207 LEU A C 1
ATOM 1690 O O . LEU A 1 207 ? -7.172 -1.892 -2.425 1.00 89.75 207 LEU A O 1
ATOM 1694 N N . LEU A 1 208 ? -6.958 -4.006 -3.126 1.00 90.88 208 LEU A N 1
ATOM 1695 C CA . LEU A 1 208 ? -7.830 -3.895 -4.293 1.00 90.88 208 LEU A CA 1
ATOM 1696 C C . LEU A 1 208 ? -9.171 -4.527 -3.953 1.00 90.88 208 LEU A C 1
ATOM 1698 O O . LEU A 1 208 ? -9.192 -5.676 -3.505 1.00 90.88 208 LEU A O 1
ATOM 1702 N N . VAL A 1 209 ? -10.267 -3.805 -4.177 1.00 88.69 209 VAL A N 1
ATOM 1703 C CA . VAL A 1 209 ? -11.617 -4.304 -3.908 1.00 88.69 209 VAL A CA 1
ATOM 1704 C C . VAL A 1 209 ? -12.449 -4.301 -5.185 1.00 88.69 209 VAL A C 1
ATOM 1706 O O . VAL A 1 209 ? -12.539 -3.292 -5.878 1.00 88.69 209 VAL A O 1
ATOM 1709 N N . SER A 1 210 ? -13.077 -5.434 -5.500 1.00 87.25 210 SER A N 1
ATOM 1710 C CA . SER A 1 210 ? -14.066 -5.541 -6.578 1.00 87.25 210 SER A CA 1
ATOM 1711 C C . SER A 1 210 ? -15.210 -6.447 -6.136 1.00 87.25 210 SER A C 1
ATOM 1713 O O . SER A 1 210 ? -15.068 -7.665 -6.012 1.00 87.25 210 SER A O 1
ATOM 1715 N N . GLY A 1 211 ? -16.363 -5.846 -5.839 1.00 83.31 211 GLY A N 1
ATOM 1716 C CA . GLY A 1 211 ? -17.472 -6.565 -5.215 1.00 83.31 211 GLY A CA 1
ATOM 1717 C C . GLY A 1 211 ? -17.078 -7.117 -3.841 1.00 83.31 211 GLY A C 1
ATOM 1718 O O . GLY A 1 211 ? -16.785 -6.348 -2.934 1.00 83.31 211 GLY A O 1
ATOM 1719 N N . SER A 1 212 ? -17.103 -8.444 -3.683 1.00 79.19 212 SER A N 1
ATOM 1720 C CA . SER A 1 212 ? -16.669 -9.139 -2.458 1.00 79.19 212 SER A CA 1
ATOM 1721 C C . SER A 1 212 ? -15.197 -9.546 -2.462 1.00 79.19 212 SER A C 1
ATOM 1723 O O . SER A 1 212 ? -14.698 -10.025 -1.445 1.00 79.19 212 SER A O 1
ATOM 1725 N N . GLU A 1 213 ? -14.518 -9.417 -3.601 1.00 85.81 213 GLU A N 1
ATOM 1726 C CA . GLU A 1 213 ? -13.136 -9.850 -3.750 1.00 85.81 213 GLU A CA 1
ATOM 1727 C C . GLU A 1 213 ? -12.206 -8.763 -3.226 1.00 85.81 213 GLU A C 1
ATOM 1729 O O . GLU A 1 213 ? -12.306 -7.604 -3.631 1.00 85.81 213 GLU A O 1
ATOM 1734 N N . ILE A 1 214 ? -11.305 -9.145 -2.320 1.00 87.94 214 ILE A N 1
ATOM 1735 C CA . ILE A 1 214 ? -10.349 -8.237 -1.688 1.00 87.94 214 ILE A CA 1
ATOM 1736 C C . ILE A 1 214 ? -8.959 -8.845 -1.810 1.00 87.94 214 ILE A C 1
ATOM 1738 O O . ILE A 1 214 ? -8.713 -9.954 -1.335 1.00 87.94 214 ILE A O 1
ATOM 1742 N N . VAL A 1 215 ? -8.040 -8.104 -2.422 1.00 89.31 215 VAL A N 1
ATOM 1743 C CA . VAL A 1 215 ? -6.685 -8.577 -2.718 1.00 89.31 215 VAL A CA 1
ATOM 1744 C C . VAL A 1 215 ? -5.674 -7.563 -2.193 1.00 89.31 215 VAL A C 1
ATOM 1746 O O . VAL A 1 215 ? -5.622 -6.443 -2.702 1.00 89.31 215 VAL A O 1
ATOM 1749 N N . PRO A 1 216 ? -4.847 -7.915 -1.196 1.00 89.88 216 PRO A N 1
ATOM 1750 C CA . PRO A 1 216 ? -3.748 -7.056 -0.780 1.00 89.88 216 PRO A CA 1
ATOM 1751 C C . PRO A 1 216 ? -2.730 -6.910 -1.905 1.00 89.88 216 PRO A C 1
ATOM 1753 O O . PRO A 1 216 ? -2.375 -7.907 -2.536 1.00 89.88 216 PRO A O 1
ATOM 1756 N N . TYR A 1 217 ? -2.226 -5.701 -2.132 1.00 91.19 217 TYR A N 1
ATOM 1757 C CA . TYR A 1 217 ? -1.192 -5.463 -3.131 1.00 91.19 217 TYR A CA 1
ATOM 1758 C C . TYR A 1 217 ? 0.056 -4.822 -2.533 1.00 91.19 217 TYR A C 1
ATOM 1760 O O . TYR A 1 217 ? 0.008 -4.064 -1.568 1.00 91.19 217 TYR A O 1
ATOM 1768 N N . GLU A 1 218 ? 1.185 -5.137 -3.151 1.00 92.06 218 GLU A N 1
ATOM 1769 C CA . GLU A 1 218 ? 2.455 -4.448 -2.968 1.00 92.06 218 GLU A CA 1
ATOM 1770 C C . GLU A 1 218 ? 2.962 -4.053 -4.354 1.00 92.06 218 GLU A C 1
ATOM 1772 O O . GLU A 1 218 ? 3.049 -4.894 -5.246 1.00 92.06 218 GLU A O 1
ATOM 1777 N N . ILE A 1 219 ? 3.320 -2.791 -4.544 1.00 91.94 219 ILE A N 1
ATOM 1778 C CA . ILE A 1 219 ? 3.786 -2.221 -5.798 1.00 91.94 219 ILE A CA 1
ATOM 1779 C C . ILE A 1 219 ? 5.209 -1.688 -5.661 1.00 91.94 219 ILE A C 1
ATOM 1781 O O . ILE A 1 219 ? 5.583 -1.023 -4.693 1.00 91.94 219 ILE A O 1
ATOM 1785 N N . LYS A 1 220 ? 6.051 -1.979 -6.654 1.00 91.06 220 LYS A N 1
ATOM 1786 C CA . LYS A 1 220 ? 7.412 -1.441 -6.727 1.00 91.06 220 LYS A CA 1
ATOM 1787 C C . LYS A 1 220 ? 7.799 -1.091 -8.153 1.00 91.06 220 LYS A C 1
ATOM 1789 O O . LYS A 1 220 ? 7.440 -1.775 -9.104 1.00 91.06 220 LYS A O 1
ATOM 1794 N N . GLU A 1 221 ? 8.619 -0.060 -8.293 1.00 89.88 221 GLU A N 1
ATOM 1795 C CA . GLU A 1 221 ? 9.300 0.235 -9.550 1.00 89.88 221 GLU A CA 1
ATOM 1796 C C . GLU A 1 221 ? 10.629 -0.518 -9.616 1.00 89.88 221 GLU A C 1
ATOM 1798 O O . GLU A 1 221 ? 11.426 -0.471 -8.672 1.00 89.88 221 GLU A O 1
ATOM 1803 N N . LYS A 1 222 ? 10.871 -1.245 -10.711 1.00 88.81 222 LYS A N 1
ATOM 1804 C CA . LYS A 1 222 ? 12.086 -2.051 -10.879 1.00 88.81 222 LYS A CA 1
ATOM 1805 C C . LYS A 1 222 ? 12.572 -2.053 -12.316 1.00 88.81 222 LYS A C 1
ATOM 1807 O O . LYS A 1 222 ? 11.790 -2.027 -13.256 1.00 88.81 222 LYS A O 1
ATOM 1812 N N . THR A 1 223 ? 13.879 -2.206 -12.457 1.00 88.50 223 THR A N 1
ATOM 1813 C CA . THR A 1 223 ? 14.512 -2.586 -13.717 1.00 88.50 223 THR A CA 1
ATOM 1814 C C . THR A 1 223 ? 14.736 -4.093 -13.723 1.00 88.50 223 THR A C 1
ATOM 1816 O O . THR A 1 223 ? 15.138 -4.666 -12.703 1.00 88.50 223 THR A O 1
ATOM 1819 N N . ALA A 1 224 ? 14.459 -4.750 -14.850 1.00 87.75 224 ALA A N 1
ATOM 1820 C CA . ALA A 1 224 ? 14.759 -6.166 -15.010 1.00 87.75 224 ALA A CA 1
ATOM 1821 C C . ALA A 1 224 ? 16.279 -6.377 -15.034 1.00 87.75 224 ALA A C 1
ATOM 1823 O O . ALA A 1 224 ? 16.997 -5.762 -15.822 1.00 87.75 224 ALA A O 1
ATOM 1824 N N . TYR A 1 225 ? 16.782 -7.264 -14.176 1.00 83.44 225 TYR A N 1
ATOM 1825 C CA . TYR A 1 225 ? 18.185 -7.653 -14.215 1.00 83.44 225 TYR A CA 1
ATOM 1826 C C . TYR A 1 225 ? 18.445 -8.470 -15.482 1.00 83.44 225 TYR A C 1
ATOM 1828 O O . TYR A 1 225 ? 17.815 -9.512 -15.684 1.00 83.44 225 TYR A O 1
ATOM 1836 N N . GLN A 1 226 ? 19.370 -8.003 -16.321 1.00 76.81 226 GLN A N 1
ATOM 1837 C CA . GLN A 1 226 ? 19.718 -8.669 -17.573 1.00 76.81 226 GLN A CA 1
ATOM 1838 C C . GLN A 1 226 ? 20.899 -9.630 -17.381 1.00 76.81 226 GLN A C 1
ATOM 1840 O O . GLN A 1 226 ? 22.056 -9.218 -17.300 1.00 76.81 226 GLN A O 1
ATOM 1845 N N . ASP A 1 227 ? 20.600 -10.929 -17.352 1.00 68.69 227 ASP A N 1
ATOM 1846 C CA . ASP A 1 227 ? 21.572 -12.023 -17.510 1.00 68.69 227 ASP A CA 1
ATOM 1847 C C . ASP A 1 227 ? 21.097 -12.962 -18.643 1.00 68.69 227 ASP A C 1
ATOM 1849 O O . ASP A 1 227 ? 20.394 -12.537 -19.559 1.00 68.69 227 ASP A O 1
ATOM 1853 N N . ALA A 1 228 ? 21.427 -14.257 -18.606 1.00 72.31 228 ALA A N 1
ATOM 1854 C CA . ALA A 1 228 ? 20.876 -15.264 -19.520 1.00 72.31 228 ALA A CA 1
ATOM 1855 C C . ALA A 1 228 ? 19.336 -15.395 -19.446 1.00 72.31 228 ALA A C 1
ATOM 1857 O O . ALA A 1 228 ? 18.714 -15.969 -20.342 1.00 72.31 228 ALA A O 1
ATOM 1858 N N . THR A 1 229 ? 18.716 -14.900 -18.375 1.00 80.62 229 THR A N 1
ATOM 1859 C CA . THR A 1 229 ? 17.265 -14.804 -18.180 1.00 80.62 229 THR A CA 1
ATOM 1860 C C . THR A 1 229 ? 16.981 -13.486 -17.469 1.00 80.62 229 THR A C 1
ATOM 1862 O O . THR A 1 229 ? 17.729 -13.119 -16.566 1.00 80.62 229 THR A O 1
ATOM 1865 N N . GLU A 1 230 ? 15.936 -12.768 -17.881 1.00 88.69 230 GLU A N 1
ATOM 1866 C CA . GLU A 1 230 ? 15.510 -11.533 -17.214 1.00 88.69 230 GLU A CA 1
ATOM 1867 C C . GLU A 1 230 ? 14.899 -11.862 -15.848 1.00 88.69 230 GLU A C 1
ATOM 1869 O O . GLU A 1 230 ? 14.039 -12.742 -15.749 1.00 88.69 230 GLU A O 1
ATOM 1874 N N . LEU A 1 231 ? 15.345 -11.175 -14.793 1.00 89.06 231 LEU A N 1
ATOM 1875 C CA . LEU A 1 231 ? 14.921 -11.442 -13.415 1.00 89.06 231 LEU A CA 1
ATOM 1876 C C . LEU A 1 231 ? 14.438 -10.164 -12.720 1.00 89.06 231 LEU A C 1
ATOM 1878 O O . LEU A 1 231 ? 15.038 -9.100 -12.875 1.00 89.06 231 LEU A O 1
ATOM 1882 N N . PHE A 1 232 ? 13.435 -10.295 -11.853 1.00 89.94 232 PHE A N 1
ATOM 1883 C CA . PHE A 1 232 ? 13.088 -9.279 -10.862 1.00 89.94 232 PHE A CA 1
ATOM 1884 C C . PHE A 1 232 ? 13.521 -9.723 -9.464 1.00 89.94 232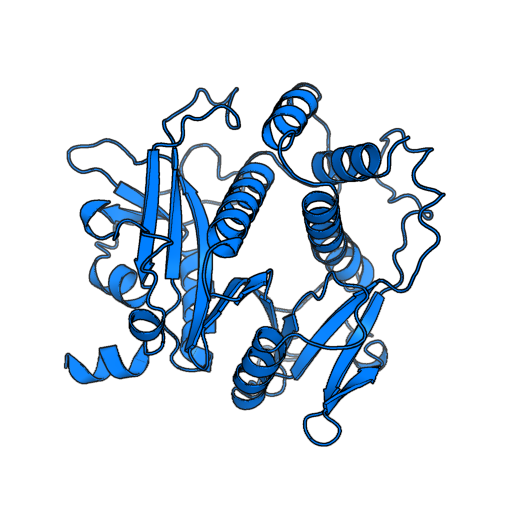 PHE A C 1
ATOM 1886 O O . PHE A 1 232 ? 13.292 -10.860 -9.052 1.00 89.94 232 PHE A O 1
ATOM 1893 N N . GLY A 1 233 ? 14.159 -8.812 -8.726 1.00 86.94 233 GLY A N 1
ATOM 1894 C CA . GLY A 1 233 ? 14.552 -9.036 -7.336 1.00 86.94 233 GLY A CA 1
ATOM 1895 C C . GLY A 1 233 ? 13.472 -8.572 -6.362 1.00 86.94 233 GLY A C 1
ATOM 1896 O O . GLY A 1 233 ? 13.132 -7.388 -6.350 1.00 86.94 233 GLY A O 1
ATOM 1897 N N . LEU A 1 234 ? 12.955 -9.475 -5.532 1.00 87.19 234 LEU A N 1
ATOM 1898 C CA . LEU A 1 234 ? 11.944 -9.206 -4.505 1.00 87.19 234 LEU A CA 1
ATOM 1899 C C . LEU A 1 234 ? 12.591 -9.218 -3.114 1.00 87.19 234 LEU A C 1
ATOM 1901 O O . LEU A 1 234 ? 13.356 -10.127 -2.792 1.00 87.19 234 LEU A O 1
ATOM 1905 N N . ASP A 1 235 ? 12.294 -8.219 -2.278 1.00 83.31 235 ASP A N 1
ATOM 1906 C CA . ASP A 1 235 ? 12.796 -8.184 -0.898 1.00 83.31 235 ASP A CA 1
ATOM 1907 C C . ASP A 1 235 ? 12.077 -9.249 -0.062 1.00 83.31 235 ASP A C 1
ATOM 1909 O O . ASP A 1 235 ? 10.855 -9.214 0.098 1.00 83.31 235 ASP A O 1
ATOM 1913 N N . VAL A 1 236 ? 12.841 -10.192 0.496 1.00 80.62 236 VAL A N 1
ATOM 1914 C CA . VAL A 1 236 ? 12.314 -11.259 1.359 1.00 80.62 236 VAL A CA 1
ATOM 1915 C C . VAL A 1 236 ? 11.597 -10.681 2.576 1.00 80.62 236 VAL A C 1
ATOM 1917 O O . VAL A 1 236 ? 10.599 -11.239 3.022 1.00 80.62 236 VAL A O 1
ATOM 1920 N N . SER A 1 237 ? 12.065 -9.544 3.093 1.00 78.75 237 SER A N 1
ATOM 1921 C CA . SER A 1 237 ? 11.430 -8.859 4.219 1.00 78.75 237 SER A CA 1
ATOM 1922 C C . SER A 1 237 ? 9.998 -8.479 3.862 1.00 78.75 237 SER A C 1
ATOM 1924 O O . SER A 1 237 ? 9.089 -8.731 4.646 1.00 78.75 237 SER A O 1
ATOM 1926 N N . ARG A 1 238 ? 9.782 -7.966 2.643 1.00 82.31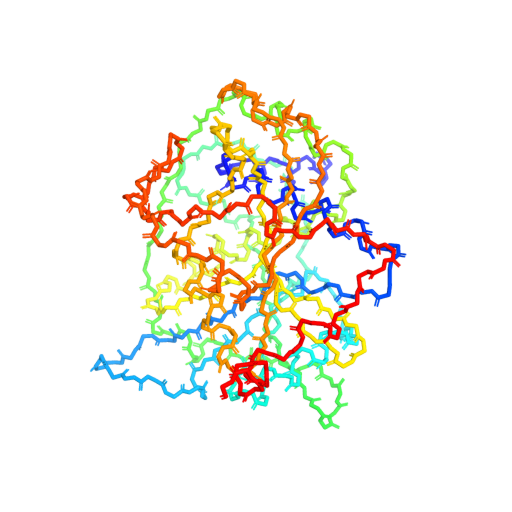 238 ARG A N 1
ATOM 1927 C CA . ARG A 1 238 ? 8.456 -7.584 2.158 1.00 82.31 238 ARG A CA 1
ATOM 1928 C C . ARG A 1 238 ? 7.570 -8.794 1.862 1.00 82.31 238 ARG A C 1
ATOM 1930 O O . ARG A 1 238 ? 6.396 -8.786 2.211 1.00 82.31 238 ARG A O 1
ATOM 1937 N N . LEU A 1 239 ? 8.144 -9.879 1.340 1.00 83.00 239 LEU A N 1
ATOM 1938 C CA . LEU A 1 239 ? 7.419 -11.145 1.174 1.00 83.00 239 LEU A CA 1
ATOM 1939 C C . LEU A 1 239 ? 6.909 -11.709 2.507 1.00 83.00 239 LEU A C 1
ATOM 1941 O O . LEU A 1 239 ? 5.801 -12.231 2.563 1.00 83.00 239 LEU A O 1
ATOM 1945 N N . ILE A 1 240 ? 7.682 -11.589 3.590 1.00 80.56 240 ILE A N 1
ATOM 1946 C CA . ILE A 1 240 ? 7.245 -12.015 4.930 1.00 80.56 240 ILE A CA 1
ATOM 1947 C C . ILE A 1 240 ? 6.052 -11.180 5.409 1.00 80.56 240 ILE A C 1
ATOM 1949 O O . ILE A 1 240 ? 5.130 -11.735 6.010 1.00 80.56 240 ILE A O 1
ATOM 1953 N N . VAL A 1 241 ? 6.055 -9.872 5.134 1.00 81.12 241 VAL A N 1
ATOM 1954 C CA . VAL A 1 241 ? 4.927 -8.987 5.450 1.00 81.12 241 VAL A CA 1
ATOM 1955 C C . VAL A 1 241 ? 3.673 -9.427 4.690 1.00 81.12 241 VAL A C 1
ATOM 1957 O O . VAL A 1 241 ? 2.653 -9.706 5.319 1.00 81.12 241 VAL A O 1
ATOM 1960 N N . MET A 1 242 ? 3.776 -9.614 3.370 1.00 84.00 242 MET A N 1
ATOM 1961 C CA . MET A 1 242 ? 2.666 -10.095 2.538 1.00 84.00 242 MET A CA 1
ATOM 1962 C C . MET A 1 242 ? 2.156 -11.466 2.997 1.00 84.00 242 MET A C 1
ATOM 1964 O O . MET A 1 242 ? 0.952 -11.659 3.115 1.00 84.00 242 MET A O 1
ATOM 1968 N N . LEU A 1 243 ? 3.045 -12.405 3.346 1.00 80.19 243 LEU A N 1
ATOM 1969 C CA . LEU A 1 243 ? 2.660 -13.709 3.902 1.00 80.19 243 LEU A CA 1
ATOM 1970 C C . LEU A 1 243 ? 1.873 -13.571 5.206 1.00 80.19 243 LEU A C 1
ATOM 1972 O O . LEU A 1 243 ? 0.945 -14.338 5.445 1.00 80.19 243 LEU A O 1
ATOM 1976 N N . ARG A 1 244 ? 2.220 -12.608 6.065 1.00 76.12 244 ARG A N 1
ATOM 1977 C CA . ARG A 1 244 ? 1.481 -12.384 7.310 1.00 76.12 244 ARG A CA 1
ATOM 1978 C C . ARG A 1 244 ? 0.067 -11.868 7.034 1.00 76.12 244 ARG A C 1
ATOM 1980 O O . ARG A 1 244 ? -0.849 -12.352 7.690 1.00 76.12 244 ARG A O 1
ATOM 1987 N N . VAL A 1 245 ? -0.108 -10.971 6.059 1.00 75.75 245 VAL A N 1
ATOM 1988 C CA . VAL A 1 245 ? -1.436 -10.515 5.605 1.00 75.75 245 VAL A CA 1
ATOM 1989 C C . VAL A 1 245 ? -2.216 -11.663 4.958 1.00 75.75 245 VAL A C 1
ATOM 1991 O O . VAL A 1 245 ? -3.361 -11.906 5.315 1.00 75.75 245 VAL A O 1
ATOM 1994 N N . ALA A 1 246 ? -1.583 -12.438 4.075 1.00 77.00 246 ALA A N 1
ATOM 1995 C CA . ALA A 1 246 ? -2.185 -13.601 3.418 1.00 77.00 246 ALA A CA 1
ATOM 1996 C C . ALA A 1 246 ? -2.781 -14.597 4.428 1.00 77.00 246 ALA A C 1
ATOM 1998 O O . ALA A 1 246 ? -3.892 -15.102 4.262 1.00 77.00 246 ALA A O 1
ATOM 1999 N N . LEU A 1 247 ? -2.055 -14.862 5.519 1.00 67.75 247 LEU A N 1
ATOM 2000 C CA . LEU A 1 247 ? -2.444 -15.841 6.533 1.00 67.75 247 LEU A CA 1
ATOM 2001 C C . LEU A 1 247 ? -3.612 -15.399 7.428 1.00 67.75 247 LEU A C 1
ATOM 2003 O O . LEU A 1 247 ? -4.189 -16.261 8.092 1.00 67.75 247 LEU A O 1
ATOM 2007 N N . THR A 1 248 ? -3.987 -14.116 7.464 1.00 63.81 248 THR A N 1
ATOM 2008 C CA . THR A 1 248 ? -5.092 -13.642 8.323 1.00 63.81 248 THR A CA 1
ATOM 2009 C C . THR A 1 248 ? -6.451 -14.132 7.827 1.00 63.81 248 THR A C 1
ATOM 2011 O O . THR A 1 248 ? -7.341 -14.427 8.628 1.00 63.81 248 THR A O 1
ATOM 2014 N N . LYS A 1 249 ? -6.598 -14.264 6.502 1.00 67.50 249 LYS A N 1
ATOM 2015 C CA . LYS A 1 249 ? -7.861 -14.621 5.840 1.00 67.50 249 LYS A CA 1
ATOM 2016 C C . LYS A 1 249 ? -7.738 -15.620 4.696 1.00 67.50 249 LYS A C 1
ATOM 2018 O O . LYS A 1 249 ? -8.745 -15.969 4.096 1.00 67.50 249 LYS A O 1
ATOM 2023 N N . GLY A 1 250 ? -6.538 -16.133 4.438 1.00 68.19 250 GLY A N 1
ATOM 2024 C CA . GLY A 1 250 ? -6.291 -17.000 3.292 1.00 68.19 250 GLY A CA 1
ATOM 2025 C C . GLY A 1 250 ? -6.338 -16.251 1.961 1.00 68.19 250 GLY A C 1
ATOM 2026 O O . GLY A 1 250 ? -6.637 -16.881 0.956 1.00 68.19 250 GLY A O 1
ATOM 2027 N N . LEU A 1 251 ? -6.025 -14.953 1.974 1.00 82.62 251 LEU A N 1
ATOM 2028 C CA . LEU A 1 251 ? -5.904 -14.099 0.786 1.00 82.62 251 LEU A CA 1
ATOM 2029 C C . LEU A 1 251 ? -4.613 -14.427 0.039 1.00 82.62 251 LEU A C 1
ATOM 2031 O O . LEU A 1 251 ? -3.646 -14.831 0.690 1.00 82.62 251 LEU A O 1
ATOM 2035 N N . ASP A 1 252 ? -4.562 -14.195 -1.275 1.00 87.31 252 ASP A N 1
ATOM 2036 C CA . ASP A 1 252 ? -3.342 -14.324 -2.087 1.00 87.31 252 ASP A CA 1
ATOM 2037 C C . ASP A 1 252 ? -2.849 -12.946 -2.559 1.00 87.31 252 ASP A C 1
ATOM 2039 O O . ASP A 1 252 ? -3.252 -12.466 -3.619 1.00 87.31 252 ASP A O 1
ATOM 2043 N N . PRO A 1 253 ? -2.000 -12.260 -1.768 1.00 90.38 253 PRO A N 1
ATOM 2044 C CA . PRO A 1 253 ? -1.511 -10.941 -2.125 1.00 90.38 253 PRO A CA 1
ATOM 2045 C C . PRO A 1 253 ? -0.832 -10.910 -3.492 1.00 90.38 253 PRO A C 1
ATOM 2047 O O . PRO A 1 253 ? -0.080 -11.818 -3.855 1.00 90.38 253 PRO A O 1
ATOM 2050 N N . ILE A 1 254 ? -1.029 -9.813 -4.212 1.00 91.06 254 ILE A N 1
ATOM 2051 C CA . ILE A 1 254 ? -0.418 -9.569 -5.514 1.00 91.06 254 ILE A CA 1
ATOM 2052 C C . ILE A 1 254 ? 0.809 -8.662 -5.366 1.00 91.06 254 ILE A C 1
ATOM 2054 O O . ILE A 1 254 ? 0.777 -7.639 -4.686 1.00 91.06 254 ILE A O 1
ATOM 2058 N N . TYR A 1 255 ? 1.914 -9.038 -6.004 1.00 92.81 255 TYR A N 1
ATOM 2059 C CA . TYR A 1 255 ? 3.096 -8.193 -6.139 1.00 92.81 255 TYR A CA 1
ATOM 2060 C C . TYR A 1 255 ? 3.129 -7.591 -7.541 1.00 92.81 255 TYR A C 1
ATOM 2062 O O . TYR A 1 255 ? 3.153 -8.327 -8.527 1.00 92.81 255 TYR A O 1
ATOM 2070 N N . ILE A 1 256 ? 3.155 -6.266 -7.630 1.00 93.94 256 ILE A N 1
ATOM 2071 C CA . ILE A 1 256 ? 3.062 -5.492 -8.865 1.00 93.94 256 ILE A CA 1
ATOM 2072 C C . ILE A 1 256 ? 4.395 -4.790 -9.117 1.00 93.94 256 ILE A C 1
ATOM 2074 O O . ILE A 1 256 ? 4.972 -4.145 -8.241 1.00 93.94 256 ILE A O 1
ATOM 2078 N N . VAL A 1 257 ? 4.896 -4.905 -10.341 1.00 94.06 257 VAL A N 1
ATOM 2079 C CA . VAL A 1 257 ? 6.122 -4.257 -10.791 1.00 94.06 257 VAL A CA 1
ATOM 2080 C C . VAL A 1 257 ? 5.796 -3.263 -11.892 1.00 94.06 257 VAL A C 1
ATOM 2082 O O . VAL A 1 257 ? 5.334 -3.648 -12.965 1.00 94.06 257 VAL A O 1
ATOM 2085 N N . ARG A 1 258 ? 6.111 -1.990 -11.648 1.00 94.19 258 ARG A N 1
ATOM 2086 C CA . ARG A 1 258 ? 6.290 -1.004 -12.714 1.00 94.19 258 ARG A CA 1
ATOM 2087 C C . ARG A 1 258 ? 7.679 -1.213 -13.303 1.00 94.19 258 ARG A C 1
ATOM 2089 O O . ARG A 1 258 ? 8.672 -0.850 -12.669 1.00 94.19 258 ARG A O 1
ATOM 2096 N N . GLU A 1 259 ? 7.769 -1.842 -14.468 1.00 93.62 259 GLU A N 1
ATOM 2097 C CA . GLU A 1 259 ? 9.055 -2.036 -15.127 1.00 93.62 259 GLU A CA 1
ATOM 2098 C C . GLU A 1 259 ? 9.518 -0.739 -15.780 1.00 93.62 259 GLU A C 1
ATOM 2100 O O . GLU A 1 259 ? 8.767 -0.064 -16.491 1.00 93.62 259 GLU A O 1
ATOM 2105 N N . VAL A 1 260 ? 10.783 -0.415 -15.545 1.00 91.12 260 VAL A N 1
ATOM 2106 C CA . VAL A 1 260 ? 11.454 0.733 -16.140 1.00 91.12 260 VAL A CA 1
ATOM 2107 C C . VAL A 1 260 ? 12.848 0.361 -16.632 1.00 91.12 260 VAL A C 1
ATOM 2109 O O . VAL A 1 260 ? 13.488 -0.541 -16.082 1.00 91.12 260 VAL A O 1
ATOM 2112 N N . GLU A 1 261 ? 13.342 1.065 -17.645 1.00 86.56 261 GLU A N 1
ATOM 2113 C CA . GLU A 1 261 ? 14.714 0.880 -18.122 1.00 86.56 261 GLU A CA 1
ATOM 2114 C C . GLU A 1 261 ? 15.754 1.305 -17.068 1.00 86.56 261 GLU A C 1
ATOM 2116 O O . GLU A 1 261 ? 15.465 2.074 -16.144 1.00 86.56 261 GLU A O 1
ATOM 2121 N N . GLU A 1 262 ? 16.974 0.769 -17.176 1.00 74.50 262 GLU A N 1
ATOM 2122 C CA . GLU A 1 262 ? 18.091 1.171 -16.316 1.00 74.50 262 GLU A CA 1
ATOM 2123 C C . GLU A 1 262 ? 18.447 2.634 -16.612 1.00 74.50 262 GLU A C 1
ATOM 2125 O O . GLU A 1 262 ? 18.743 2.984 -17.754 1.00 74.50 262 GLU A O 1
ATOM 2130 N N . ALA A 1 263 ? 18.429 3.491 -15.591 1.00 64.81 263 ALA A N 1
ATOM 2131 C CA . ALA A 1 263 ? 18.989 4.836 -15.688 1.00 64.81 263 ALA A CA 1
ATOM 2132 C C . ALA A 1 263 ? 20.322 4.918 -14.952 1.00 64.81 263 ALA A C 1
ATOM 2134 O O . ALA A 1 263 ? 20.623 4.111 -14.072 1.00 64.81 263 ALA A O 1
ATOM 2135 N N . ASP A 1 264 ? 21.089 5.947 -15.302 1.00 62.59 264 ASP A N 1
ATOM 2136 C CA . ASP A 1 264 ? 22.198 6.421 -14.482 1.00 62.59 264 ASP A CA 1
ATOM 2137 C C . ASP A 1 264 ? 21.694 6.698 -13.048 1.00 62.59 264 ASP A C 1
ATOM 2139 O O . ASP A 1 264 ? 20.579 7.195 -12.870 1.00 62.59 264 ASP A O 1
ATOM 2143 N N . GLU A 1 265 ? 22.504 6.388 -12.028 1.00 58.56 265 GLU A N 1
ATOM 2144 C CA . GLU A 1 265 ? 22.169 6.571 -10.602 1.00 58.56 265 GLU A CA 1
ATOM 2145 C C . GLU A 1 265 ? 21.762 8.024 -10.285 1.00 58.56 265 GLU A C 1
ATOM 2147 O O . GLU A 1 265 ? 21.054 8.282 -9.312 1.00 58.56 265 GLU A O 1
ATOM 2152 N N . LEU A 1 266 ? 22.176 8.964 -11.140 1.00 54.06 266 LEU A N 1
ATOM 2153 C CA . LEU A 1 266 ? 21.861 10.388 -11.070 1.00 54.06 266 LEU A CA 1
ATOM 2154 C C . LEU A 1 266 ? 20.474 10.777 -11.617 1.00 54.06 266 LEU A C 1
ATOM 2156 O O . LEU A 1 266 ? 20.074 11.905 -11.385 1.00 54.06 266 LEU A O 1
ATOM 2160 N N . HIS A 1 267 ? 19.745 9.896 -12.318 1.00 64.19 267 HIS A N 1
ATOM 2161 C CA . HIS A 1 267 ? 18.489 10.233 -13.018 1.00 64.19 267 HIS A CA 1
ATOM 2162 C C . HIS A 1 267 ? 17.370 9.208 -12.783 1.00 64.19 267 HIS A C 1
ATOM 2164 O O . HIS A 1 267 ? 16.700 8.747 -13.712 1.00 64.19 267 HIS A O 1
ATOM 2170 N N . VAL A 1 268 ? 17.145 8.829 -11.525 1.00 69.12 268 VAL A N 1
ATOM 2171 C CA . VAL A 1 268 ? 16.190 7.762 -11.169 1.00 69.12 268 VAL A CA 1
ATOM 2172 C C . VAL A 1 268 ? 14.737 8.062 -11.557 1.00 69.12 268 VAL A C 1
ATOM 2174 O O . VAL A 1 268 ? 13.948 7.130 -11.710 1.00 69.12 268 VAL A O 1
ATOM 2177 N N . PHE A 1 269 ? 14.369 9.336 -11.711 1.00 72.38 269 PHE A N 1
ATOM 2178 C CA . PHE A 1 269 ? 13.006 9.744 -12.059 1.00 72.38 269 PHE A CA 1
ATOM 2179 C C . PHE A 1 269 ? 12.750 9.795 -13.570 1.00 72.38 269 PHE A C 1
ATOM 2181 O O . PHE A 1 269 ? 11.599 9.714 -13.997 1.00 72.38 269 PHE A O 1
ATOM 2188 N N . ASN A 1 270 ? 13.811 9.838 -14.381 1.00 71.62 270 ASN A N 1
ATOM 2189 C CA . ASN A 1 270 ? 13.745 9.941 -15.843 1.00 71.62 270 ASN A CA 1
ATOM 2190 C C . ASN A 1 270 ? 13.856 8.581 -16.546 1.00 71.62 270 ASN A C 1
ATOM 2192 O O . ASN A 1 270 ? 14.280 8.495 -17.700 1.00 71.62 270 ASN A O 1
ATOM 2196 N N . ARG A 1 271 ? 13.483 7.502 -15.854 1.00 79.94 271 ARG A N 1
ATOM 2197 C CA . ARG A 1 271 ? 13.495 6.152 -16.421 1.00 79.94 271 ARG A CA 1
ATOM 2198 C C . ARG A 1 271 ? 12.310 5.939 -17.356 1.00 79.94 271 ARG A C 1
ATOM 2200 O O . ARG A 1 271 ? 11.164 6.230 -17.002 1.00 79.94 271 ARG A O 1
ATOM 2207 N N . GLU A 1 272 ? 12.586 5.393 -18.537 1.00 86.81 272 GLU A N 1
ATOM 2208 C CA . GLU A 1 272 ? 11.546 5.055 -19.505 1.00 86.81 272 GLU A CA 1
ATOM 2209 C C . GLU A 1 272 ? 10.695 3.894 -18.980 1.00 86.81 272 GLU A C 1
ATOM 2211 O O . GLU A 1 272 ? 11.208 2.898 -18.472 1.00 86.81 272 GLU A O 1
ATOM 2216 N N . PHE A 1 273 ? 9.375 4.054 -19.068 1.00 91.12 273 PHE A N 1
ATOM 2217 C CA . PHE A 1 273 ? 8.415 3.017 -18.712 1.00 91.12 273 PHE A CA 1
ATOM 2218 C C . PHE A 1 273 ? 8.430 1.899 -19.752 1.00 91.12 273 PHE A C 1
ATOM 2220 O O . PHE A 1 273 ? 8.283 2.176 -20.940 1.00 91.12 273 PHE A O 1
ATOM 2227 N N . VAL A 1 274 ? 8.532 0.652 -19.296 1.00 92.88 274 VAL A N 1
ATOM 2228 C CA . VAL A 1 274 ? 8.512 -0.527 -20.168 1.00 92.88 274 VAL A CA 1
ATOM 2229 C C . VAL A 1 274 ? 7.131 -1.174 -20.151 1.00 92.88 274 VAL A C 1
ATOM 2231 O O . VAL A 1 274 ? 6.445 -1.173 -21.172 1.00 92.88 274 VAL A O 1
ATOM 2234 N N . ASP A 1 275 ? 6.717 -1.721 -19.005 1.00 94.00 275 ASP A N 1
ATOM 2235 C CA . ASP A 1 275 ? 5.436 -2.417 -18.853 1.00 94.00 275 ASP A CA 1
ATOM 2236 C C . ASP A 1 275 ? 5.039 -2.566 -17.370 1.00 94.00 275 ASP A C 1
ATOM 2238 O O . ASP A 1 275 ? 5.824 -2.280 -16.461 1.00 94.00 275 ASP A O 1
ATOM 2242 N N . TRP A 1 276 ? 3.813 -3.022 -17.116 1.00 94.75 276 TRP A N 1
ATOM 2243 C CA . TRP A 1 276 ? 3.339 -3.440 -15.800 1.00 94.75 276 TRP A CA 1
ATOM 2244 C C . TRP A 1 276 ? 3.313 -4.962 -15.694 1.00 94.75 276 TRP A C 1
ATOM 2246 O O . TRP A 1 276 ? 2.723 -5.642 -16.531 1.00 94.75 276 TRP A O 1
ATOM 2256 N N . HIS A 1 277 ? 3.883 -5.496 -14.618 1.00 94.69 277 HIS A N 1
ATOM 2257 C CA . HIS A 1 277 ? 3.919 -6.932 -14.343 1.00 94.69 277 HIS A CA 1
ATOM 2258 C C . HIS A 1 277 ? 3.299 -7.239 -12.990 1.00 94.69 277 HIS A C 1
ATOM 2260 O O . HIS A 1 277 ? 3.379 -6.431 -12.071 1.00 94.69 277 HIS A O 1
ATOM 2266 N N . SER A 1 278 ? 2.726 -8.425 -12.843 1.00 94.00 278 SER A N 1
ATOM 2267 C CA . SER A 1 278 ? 2.170 -8.900 -11.582 1.00 94.00 278 SER A CA 1
ATOM 2268 C C . SER A 1 278 ? 2.484 -10.368 -11.336 1.00 94.00 278 SER A C 1
ATOM 2270 O O . SER A 1 278 ? 2.629 -11.157 -12.270 1.00 94.00 278 SER A O 1
ATOM 2272 N N . ILE A 1 279 ? 2.595 -10.743 -10.069 1.00 91.62 279 ILE A N 1
ATOM 2273 C CA . ILE A 1 279 ? 2.733 -12.134 -9.643 1.00 91.62 279 ILE A CA 1
ATOM 2274 C C . ILE A 1 279 ? 2.003 -12.328 -8.315 1.00 91.62 279 ILE A C 1
ATOM 2276 O O . ILE A 1 279 ? 2.050 -11.464 -7.440 1.00 91.62 279 ILE A O 1
ATOM 2280 N N . GLN A 1 280 ? 1.320 -13.457 -8.164 1.00 90.81 280 GLN A N 1
ATOM 2281 C CA . GLN A 1 280 ? 0.679 -13.836 -6.905 1.00 90.81 280 GLN A CA 1
ATOM 2282 C C . GLN A 1 280 ? 1.715 -14.310 -5.897 1.00 90.81 280 GLN A C 1
ATOM 2284 O O . GLN A 1 280 ? 2.733 -14.897 -6.267 1.00 90.81 280 GLN A O 1
ATOM 2289 N N . LEU A 1 281 ? 1.451 -14.118 -4.610 1.00 89.62 281 LEU A N 1
ATOM 2290 C CA . LEU A 1 281 ? 2.337 -14.606 -3.563 1.00 89.62 281 LEU A CA 1
ATOM 2291 C C . LEU A 1 281 ? 2.480 -16.135 -3.610 1.00 89.62 281 LEU A C 1
ATOM 2293 O O . LEU A 1 281 ? 3.587 -16.649 -3.422 1.00 89.62 281 LEU A O 1
ATOM 2297 N N . SER A 1 282 ? 1.404 -16.869 -3.906 1.00 86.31 282 SER A N 1
ATOM 2298 C CA . SER A 1 282 ? 1.461 -18.323 -4.120 1.00 86.31 282 SER A CA 1
ATOM 2299 C C . SER A 1 282 ? 2.398 -18.714 -5.269 1.00 86.31 282 SER A C 1
ATOM 2301 O O . SER A 1 282 ? 3.212 -19.635 -5.125 1.00 86.31 282 SER A O 1
ATOM 2303 N N . ASP A 1 283 ? 2.351 -17.975 -6.376 1.00 87.44 283 ASP A N 1
ATOM 2304 C CA . ASP A 1 283 ? 3.221 -18.176 -7.531 1.00 87.44 283 ASP A CA 1
ATOM 2305 C C . ASP A 1 283 ? 4.664 -17.756 -7.239 1.00 87.44 283 ASP A C 1
ATOM 2307 O O . ASP A 1 283 ? 5.577 -18.474 -7.635 1.00 87.44 283 ASP A O 1
ATOM 2311 N N . VAL A 1 284 ? 4.908 -16.697 -6.456 1.00 87.25 284 VAL A N 1
ATOM 2312 C CA . VAL A 1 284 ? 6.259 -16.361 -5.964 1.00 87.25 284 VAL A CA 1
ATOM 2313 C C . VAL A 1 284 ? 6.835 -17.538 -5.181 1.00 87.25 284 VAL A C 1
ATOM 2315 O O . VAL A 1 284 ? 7.962 -17.963 -5.440 1.00 87.25 284 VAL A O 1
ATOM 2318 N N . VAL A 1 285 ? 6.066 -18.110 -4.247 1.00 81.75 285 VAL A N 1
ATOM 2319 C CA . VAL A 1 285 ? 6.503 -19.271 -3.457 1.00 81.75 285 VAL A CA 1
ATOM 2320 C C . VAL A 1 285 ? 6.786 -20.473 -4.363 1.00 81.75 285 VAL A C 1
ATOM 2322 O O . VAL A 1 285 ? 7.792 -21.155 -4.156 1.00 81.75 285 VAL A O 1
ATOM 2325 N N . ARG A 1 286 ? 5.968 -20.718 -5.396 1.00 79.50 286 ARG A N 1
ATOM 2326 C CA . ARG A 1 286 ? 6.159 -21.831 -6.346 1.00 79.50 286 ARG A CA 1
ATOM 2327 C C . ARG A 1 286 ? 7.364 -21.628 -7.274 1.00 79.50 286 ARG A C 1
ATOM 2329 O O . ARG A 1 286 ? 8.131 -22.567 -7.484 1.00 79.50 286 ARG A O 1
ATOM 2336 N N . ALA A 1 287 ? 7.517 -20.430 -7.827 1.00 72.38 287 ALA A N 1
ATOM 2337 C CA . ALA A 1 287 ? 8.523 -20.068 -8.824 1.00 72.38 287 ALA A CA 1
ATOM 2338 C C . ALA A 1 287 ? 9.907 -19.806 -8.218 1.00 72.38 287 ALA A C 1
ATOM 2340 O O . ALA A 1 287 ? 10.920 -19.815 -8.920 1.00 72.38 287 ALA A O 1
ATOM 2341 N N . SER A 1 288 ? 9.964 -19.574 -6.906 1.00 63.47 288 SER A N 1
ATOM 2342 C CA . SER A 1 288 ? 11.199 -19.274 -6.197 1.00 63.47 288 SER A CA 1
ATOM 2343 C C . SER A 1 288 ? 12.221 -20.417 -6.262 1.00 63.47 288 SER A C 1
ATOM 2345 O O . SER A 1 288 ? 12.235 -21.357 -5.465 1.00 63.47 288 SER A O 1
ATOM 2347 N N . ALA A 1 289 ? 13.197 -20.290 -7.160 1.00 55.53 289 ALA A N 1
ATOM 2348 C CA . ALA A 1 289 ? 14.523 -20.801 -6.857 1.00 55.53 289 ALA A CA 1
ATOM 2349 C C . ALA A 1 289 ? 15.065 -19.880 -5.759 1.00 55.53 289 ALA A C 1
ATOM 2351 O O . ALA A 1 289 ? 15.350 -18.721 -6.038 1.00 55.53 289 ALA A O 1
ATOM 2352 N N . TRP A 1 290 ? 15.152 -20.351 -4.510 1.00 58.25 290 TRP A N 1
ATOM 2353 C CA . TRP A 1 290 ? 15.653 -19.587 -3.353 1.00 58.25 290 TRP A CA 1
ATOM 2354 C C . TRP A 1 290 ? 17.153 -19.260 -3.492 1.00 58.25 290 TRP A C 1
ATOM 2356 O O . TRP A 1 290 ? 17.994 -19.685 -2.699 1.00 58.25 290 TRP A O 1
ATOM 2366 N N . GLN A 1 291 ? 17.513 -18.531 -4.545 1.00 57.19 291 GLN A N 1
ATOM 2367 C CA . GLN A 1 291 ? 18.821 -17.956 -4.776 1.00 57.19 291 GLN A CA 1
ATOM 2368 C C . GLN A 1 291 ? 18.859 -16.638 -4.022 1.00 57.19 291 GLN A C 1
ATOM 2370 O O . GLN A 1 291 ? 18.445 -15.593 -4.511 1.00 57.19 291 GLN A O 1
ATOM 2375 N N . ILE A 1 292 ? 19.305 -16.729 -2.774 1.00 56.75 292 ILE A N 1
ATOM 2376 C CA . ILE A 1 292 ? 19.446 -15.582 -1.890 1.00 56.75 292 ILE A CA 1
ATOM 2377 C C . ILE A 1 292 ? 20.704 -14.824 -2.311 1.00 56.75 292 ILE A C 1
ATOM 2379 O O . ILE A 1 292 ? 21.824 -15.283 -2.067 1.00 56.75 292 ILE A O 1
ATOM 2383 N N . GLN A 1 293 ? 20.520 -13.661 -2.928 1.00 58.16 293 GLN A N 1
ATOM 2384 C CA . GLN A 1 293 ? 21.608 -12.736 -3.234 1.00 58.16 293 GLN A CA 1
ATOM 2385 C C . GLN A 1 293 ? 21.569 -11.545 -2.269 1.00 58.16 293 GLN A C 1
ATOM 2387 O O . GLN A 1 293 ? 20.515 -11.163 -1.757 1.00 58.16 293 GLN A O 1
ATOM 2392 N N . GLY A 1 294 ? 22.742 -10.978 -1.972 1.00 52.59 294 GLY A N 1
ATOM 2393 C CA . GLY A 1 294 ? 22.812 -9.707 -1.255 1.00 52.59 294 GLY A CA 1
ATOM 2394 C C . GLY A 1 294 ? 22.273 -8.583 -2.136 1.00 52.59 294 GLY A C 1
ATOM 2395 O O . GLY A 1 294 ? 22.573 -8.558 -3.327 1.00 52.59 294 GLY A O 1
ATOM 2396 N N . GLY A 1 295 ? 21.499 -7.678 -1.540 1.00 54.16 295 GLY A N 1
ATOM 2397 C CA . GLY A 1 295 ? 20.935 -6.512 -2.213 1.00 54.16 295 GLY A CA 1
ATOM 2398 C C . GLY A 1 295 ? 21.919 -5.695 -3.062 1.00 54.16 295 GLY A C 1
ATOM 2399 O O . GLY A 1 295 ? 23.116 -5.643 -2.766 1.00 54.16 295 GLY A O 1
ATOM 2400 N N . GLY A 1 296 ? 21.401 -5.063 -4.119 1.00 52.97 296 GLY A N 1
ATOM 2401 C CA . GLY A 1 296 ? 22.156 -4.190 -5.023 1.00 52.97 296 GLY A CA 1
ATOM 2402 C C . GLY A 1 296 ? 22.526 -2.815 -4.432 1.00 52.97 296 GLY A C 1
ATOM 2403 O O . GLY A 1 296 ? 22.110 -2.479 -3.316 1.00 52.97 296 GLY A O 1
ATOM 2404 N N . PRO A 1 297 ? 23.317 -2.013 -5.174 1.00 40.72 297 PRO A N 1
ATOM 2405 C CA . PRO A 1 297 ? 23.621 -0.623 -4.826 1.00 40.72 297 PRO A CA 1
ATOM 2406 C C . PRO A 1 297 ? 22.308 0.163 -4.685 1.00 40.72 297 PRO A C 1
ATOM 2408 O O . PRO A 1 297 ? 21.475 0.128 -5.581 1.00 40.72 297 PRO A O 1
ATOM 2411 N N . GLY A 1 298 ? 22.077 0.781 -3.524 1.00 46.38 298 GLY A N 1
ATOM 2412 C CA . GLY A 1 298 ? 20.805 1.438 -3.175 1.00 46.38 298 GLY A CA 1
ATOM 2413 C C . GLY A 1 298 ? 20.132 0.879 -1.916 1.00 46.38 298 GLY A C 1
ATOM 2414 O O . GLY A 1 298 ? 19.311 1.554 -1.305 1.00 46.38 298 GLY A O 1
ATOM 2415 N N . MET A 1 299 ? 20.531 -0.310 -1.450 1.00 44.28 299 MET A N 1
ATOM 2416 C CA . MET A 1 299 ? 20.060 -0.869 -0.175 1.00 44.28 299 MET A CA 1
ATOM 2417 C C . MET A 1 299 ? 20.939 -0.406 1.000 1.00 44.28 299 MET A C 1
ATOM 2419 O O . MET A 1 299 ? 21.702 -1.173 1.591 1.00 44.28 299 MET A O 1
ATOM 2423 N N . THR A 1 300 ? 20.860 0.876 1.358 1.00 37.97 300 THR A N 1
ATOM 2424 C CA . THR A 1 300 ? 21.456 1.428 2.590 1.00 37.97 300 THR A CA 1
ATOM 2425 C C . THR A 1 300 ? 20.584 1.081 3.803 1.00 37.97 300 THR A C 1
ATOM 2427 O O . THR A 1 300 ? 19.956 1.929 4.424 1.00 37.97 300 THR A O 1
ATOM 2430 N N . GLY A 1 301 ? 20.544 -0.208 4.156 1.00 37.28 301 GLY A N 1
ATOM 2431 C CA . GLY A 1 301 ? 19.688 -0.715 5.233 1.00 37.28 301 GLY A CA 1
ATOM 2432 C C . GLY A 1 301 ? 19.889 -2.201 5.519 1.00 37.28 301 GLY A C 1
ATOM 2433 O O . GLY A 1 301 ? 18.952 -2.979 5.444 1.00 37.28 301 GLY A O 1
ATOM 2434 N N . GLY A 1 302 ? 21.121 -2.615 5.832 1.00 40.03 302 GLY A N 1
ATOM 2435 C CA . GLY A 1 302 ? 21.451 -4.028 6.057 1.00 40.03 302 GLY A CA 1
ATOM 2436 C C . GLY A 1 302 ? 21.464 -4.852 4.763 1.00 40.03 302 GLY A C 1
ATOM 2437 O O . GLY A 1 302 ? 20.938 -4.451 3.734 1.00 40.03 302 GLY A O 1
ATOM 2438 N N . ARG A 1 303 ? 22.121 -6.017 4.783 1.00 44.09 303 ARG A N 1
ATOM 2439 C CA . ARG A 1 303 ? 22.043 -6.977 3.670 1.00 44.09 303 ARG A CA 1
ATOM 2440 C C . ARG A 1 303 ? 20.659 -7.630 3.694 1.00 44.09 303 ARG A C 1
ATOM 2442 O O . ARG A 1 303 ? 20.526 -8.727 4.234 1.00 44.09 303 ARG A O 1
ATOM 2449 N N . THR A 1 304 ? 19.639 -6.957 3.174 1.00 55.06 304 THR A N 1
ATOM 2450 C CA . THR A 1 304 ? 18.336 -7.579 2.935 1.00 55.06 304 THR A CA 1
ATOM 2451 C C . THR A 1 304 ? 18.501 -8.675 1.887 1.00 55.06 304 THR A C 1
ATOM 2453 O O . THR A 1 304 ? 19.259 -8.558 0.916 1.00 55.06 304 THR A O 1
ATOM 2456 N N . GLN A 1 305 ? 17.881 -9.817 2.165 1.00 70.62 305 GLN A N 1
ATOM 2457 C CA . GLN A 1 305 ? 17.915 -10.972 1.282 1.00 70.62 305 GLN A CA 1
ATOM 2458 C C . GLN A 1 305 ? 16.975 -10.690 0.115 1.00 70.62 305 GLN A C 1
ATOM 2460 O O . GLN A 1 305 ? 15.808 -10.379 0.330 1.00 70.62 305 GLN A O 1
ATOM 2465 N N . THR A 1 306 ? 17.492 -10.768 -1.108 1.00 79.62 306 THR A N 1
ATOM 2466 C CA . THR A 1 306 ? 16.682 -10.600 -2.317 1.00 79.62 306 THR A CA 1
ATOM 2467 C C . THR A 1 306 ? 16.424 -11.963 -2.936 1.00 79.62 306 THR A C 1
ATOM 2469 O O . THR A 1 306 ? 17.357 -12.750 -3.118 1.00 79.62 306 THR A O 1
ATOM 2472 N N . LEU A 1 307 ? 15.160 -12.233 -3.242 1.00 85.31 307 LEU A N 1
ATOM 2473 C CA . LEU A 1 307 ? 14.723 -13.392 -3.996 1.00 85.31 307 LEU A CA 1
ATOM 2474 C C . LEU A 1 307 ? 14.651 -13.023 -5.478 1.00 85.31 307 LEU A C 1
ATOM 2476 O O . LEU A 1 307 ? 13.943 -12.091 -5.847 1.00 85.31 307 LEU A O 1
ATOM 2480 N N . MET A 1 308 ? 15.383 -13.747 -6.320 1.00 86.38 308 MET A N 1
ATOM 2481 C CA . MET A 1 308 ? 15.374 -13.515 -7.763 1.00 86.38 308 MET A CA 1
ATOM 2482 C C . MET A 1 308 ? 14.308 -14.389 -8.423 1.00 86.38 308 MET A C 1
ATOM 2484 O O . MET A 1 308 ? 14.393 -15.615 -8.361 1.00 86.38 308 MET A O 1
ATOM 2488 N N . ILE A 1 309 ? 13.321 -13.761 -9.060 1.00 87.88 309 ILE A N 1
ATOM 2489 C CA . ILE A 1 309 ? 12.236 -14.444 -9.769 1.00 87.88 309 ILE A CA 1
ATOM 2490 C C . ILE A 1 309 ? 12.371 -14.171 -11.271 1.00 87.88 309 ILE A C 1
ATOM 2492 O O . ILE A 1 309 ? 12.543 -13.009 -11.652 1.00 87.88 309 ILE A O 1
ATOM 2496 N N . PRO A 1 310 ? 12.303 -15.195 -12.142 1.00 90.00 310 PRO A N 1
ATOM 2497 C CA . PRO A 1 310 ? 12.284 -14.976 -13.582 1.00 90.00 310 PRO A CA 1
ATOM 2498 C C . PRO A 1 310 ? 11.104 -14.109 -14.010 1.00 90.00 310 PRO A C 1
ATOM 2500 O O . PRO A 1 310 ? 9.967 -14.373 -13.628 1.00 90.00 310 PRO A O 1
ATOM 2503 N N . LYS A 1 311 ? 11.362 -13.106 -14.855 1.00 91.25 311 LYS A N 1
ATOM 2504 C CA . LYS A 1 311 ? 10.328 -12.218 -15.407 1.00 91.25 311 LYS A CA 1
ATOM 2505 C C . LYS A 1 311 ? 9.210 -12.998 -16.108 1.00 91.25 311 LYS A C 1
ATOM 2507 O O . LYS A 1 311 ? 8.061 -12.590 -16.057 1.00 91.25 311 LYS A O 1
ATOM 2512 N N . SER A 1 312 ? 9.527 -14.157 -16.691 1.00 91.12 312 SER A N 1
ATOM 2513 C CA . SER A 1 312 ? 8.556 -15.054 -17.334 1.00 91.12 312 SER A CA 1
ATOM 2514 C C . SER A 1 312 ? 7.498 -15.647 -16.398 1.00 91.12 312 SER A C 1
ATOM 2516 O O . SER A 1 312 ? 6.519 -16.198 -16.890 1.00 91.12 312 SER A O 1
ATOM 2518 N N . GLU A 1 313 ? 7.707 -15.591 -15.082 1.00 91.81 313 GLU A N 1
ATOM 2519 C CA . GLU A 1 313 ? 6.737 -16.044 -14.074 1.00 91.81 313 GLU A CA 1
ATOM 2520 C C . GLU A 1 313 ? 5.719 -14.948 -13.729 1.00 91.81 313 GLU A C 1
ATOM 2522 O O . GLU A 1 313 ? 4.704 -15.222 -13.094 1.00 91.81 313 GLU A O 1
ATOM 2527 N N . PHE A 1 314 ? 5.975 -13.706 -14.151 1.00 92.62 314 PHE A N 1
ATOM 2528 C CA . PHE A 1 314 ? 5.038 -12.606 -13.996 1.00 92.62 314 PHE A CA 1
ATOM 2529 C C . PHE A 1 314 ? 4.058 -12.568 -15.170 1.00 92.62 314 PHE A C 1
ATOM 2531 O O . PHE A 1 314 ? 4.403 -12.856 -16.318 1.00 92.62 314 PHE A O 1
ATOM 2538 N N . LYS A 1 315 ? 2.826 -12.159 -14.877 1.00 92.44 315 LYS A N 1
ATOM 2539 C CA . LYS A 1 315 ? 1.790 -11.846 -15.861 1.00 92.44 315 LYS A CA 1
ATOM 2540 C C . LYS A 1 315 ? 1.837 -10.349 -16.171 1.00 92.44 315 LYS A C 1
ATOM 2542 O O . LYS A 1 315 ? 1.924 -9.546 -15.242 1.00 92.44 315 LYS A O 1
ATOM 2547 N N . SER A 1 316 ? 1.725 -9.963 -17.440 1.00 91.75 316 SER A N 1
ATOM 2548 C CA . SER A 1 316 ? 1.473 -8.558 -17.791 1.00 91.75 316 SER A CA 1
ATOM 2549 C C . SER A 1 316 ? 0.143 -8.102 -17.186 1.00 91.75 316 SER A C 1
ATOM 2551 O O . SER A 1 316 ? -0.825 -8.866 -17.179 1.00 91.75 316 SER A O 1
ATOM 2553 N N . VAL A 1 317 ? 0.096 -6.872 -16.677 1.00 88.81 317 VAL A N 1
ATOM 2554 C CA . VAL A 1 317 ? -1.132 -6.294 -16.118 1.00 88.81 317 VAL A CA 1
ATOM 2555 C C . VAL A 1 317 ? -1.928 -5.626 -17.229 1.00 88.81 317 VAL A C 1
ATOM 2557 O O . VAL A 1 317 ? -1.514 -4.601 -17.771 1.00 88.81 317 VAL A O 1
ATOM 2560 N N . ASP A 1 318 ? -3.097 -6.183 -17.529 1.00 85.94 318 ASP A N 1
ATOM 2561 C CA . ASP A 1 318 ? -4.104 -5.513 -18.346 1.00 85.94 318 ASP A CA 1
ATOM 2562 C C . ASP A 1 318 ? -5.159 -4.879 -17.441 1.00 85.94 318 ASP A C 1
ATOM 2564 O O . ASP A 1 318 ? -6.039 -5.563 -16.928 1.00 85.94 318 ASP A O 1
ATOM 2568 N N . PHE A 1 319 ? -5.078 -3.560 -17.267 1.00 81.88 319 PHE A N 1
ATOM 2569 C CA . PHE A 1 319 ? -6.011 -2.785 -16.445 1.00 81.88 319 PHE A CA 1
ATOM 2570 C C . PHE A 1 319 ? -7.471 -2.902 -16.905 1.00 81.88 319 PHE A C 1
ATOM 2572 O O . PHE A 1 319 ? -8.366 -2.708 -16.095 1.00 81.88 319 PHE A O 1
ATOM 2579 N N . GLY A 1 320 ? -7.735 -3.240 -18.172 1.00 77.62 320 GLY A N 1
ATOM 2580 C CA . GLY A 1 320 ? -9.099 -3.463 -18.655 1.00 77.62 320 GLY A CA 1
ATOM 2581 C C . GLY A 1 320 ? -9.684 -4.829 -18.281 1.00 77.62 320 GLY A C 1
ATOM 2582 O O . GLY A 1 320 ? -10.896 -5.009 -18.388 1.00 77.62 320 GLY A O 1
ATOM 2583 N N . GLU A 1 321 ? -8.845 -5.782 -17.865 1.00 77.44 321 GLU A N 1
ATOM 2584 C CA . GLU A 1 321 ? -9.214 -7.187 -17.647 1.00 77.44 321 GLU A CA 1
ATOM 2585 C C . GLU A 1 321 ? -8.733 -7.739 -16.288 1.00 77.44 321 GLU A C 1
ATOM 2587 O O . GLU A 1 321 ? -8.719 -8.955 -16.099 1.00 77.44 321 GLU A O 1
ATOM 2592 N N . ILE A 1 322 ? -8.333 -6.889 -15.328 1.00 78.88 322 ILE A N 1
ATOM 2593 C CA . ILE A 1 322 ? -7.917 -7.359 -13.994 1.00 78.88 322 ILE A CA 1
ATOM 2594 C C . ILE A 1 322 ? -9.107 -8.038 -13.300 1.00 78.88 322 ILE A C 1
ATOM 2596 O O . ILE A 1 322 ? -10.023 -7.376 -12.818 1.00 78.88 322 ILE A O 1
ATOM 2600 N N . ASP A 1 323 ? -9.068 -9.367 -13.220 1.00 78.25 323 ASP A N 1
ATOM 2601 C CA . ASP A 1 323 ? -10.042 -10.180 -12.493 1.00 78.25 323 ASP A CA 1
ATOM 2602 C C . ASP A 1 323 ? -9.493 -10.544 -11.110 1.00 78.25 323 ASP A C 1
ATOM 2604 O O . ASP A 1 323 ? -8.605 -11.386 -10.990 1.00 78.25 323 ASP A O 1
ATOM 2608 N N . LEU A 1 324 ? -10.014 -9.913 -10.054 1.00 80.00 324 LEU A N 1
ATOM 2609 C CA . LEU A 1 324 ? -9.558 -10.156 -8.681 1.00 80.00 324 LEU A CA 1
ATOM 2610 C C . LEU A 1 324 ? -9.929 -11.550 -8.143 1.00 80.00 324 LEU A C 1
ATOM 2612 O O . LEU A 1 324 ? -9.303 -11.996 -7.181 1.00 80.00 324 LEU A O 1
ATOM 2616 N N . THR A 1 325 ? -10.876 -12.267 -8.762 1.00 73.38 325 THR A N 1
ATOM 2617 C CA . THR A 1 325 ? -11.272 -13.618 -8.311 1.00 73.38 325 THR A CA 1
ATOM 2618 C C . THR A 1 325 ? -10.142 -14.638 -8.454 1.00 73.38 325 THR A C 1
ATOM 2620 O O . THR A 1 325 ? -10.057 -15.593 -7.684 1.00 73.38 325 THR A O 1
ATOM 2623 N N . ASP A 1 326 ? -9.212 -14.405 -9.382 1.00 69.62 326 ASP A N 1
ATOM 2624 C CA . ASP A 1 326 ? -8.016 -15.232 -9.543 1.00 69.62 326 ASP A CA 1
ATOM 2625 C C . ASP A 1 326 ? -7.038 -15.103 -8.356 1.00 69.62 326 ASP A C 1
ATOM 2627 O O . ASP A 1 326 ? -6.104 -15.901 -8.252 1.00 69.62 326 ASP A O 1
ATOM 2631 N N . TYR A 1 327 ? -7.220 -14.108 -7.479 1.00 67.69 327 TYR A N 1
ATOM 2632 C CA . TYR A 1 327 ? -6.264 -13.692 -6.444 1.00 67.69 327 TYR A CA 1
ATOM 2633 C C . TYR A 1 327 ? -6.828 -13.780 -5.012 1.00 67.69 327 TYR A C 1
ATOM 2635 O O . TYR A 1 327 ? -6.125 -13.487 -4.045 1.00 67.69 327 TYR A O 1
ATOM 2643 N N . SER A 1 328 ? -8.092 -14.159 -4.827 1.00 63.44 328 SER A N 1
ATOM 2644 C CA . SER A 1 328 ? -8.743 -14.072 -3.514 1.00 63.44 328 SER A CA 1
ATOM 2645 C C . SER A 1 328 ? -8.529 -15.286 -2.601 1.00 63.44 328 SER A C 1
ATOM 2647 O O . SER A 1 328 ? -8.718 -15.159 -1.392 1.00 63.44 328 SER A O 1
ATOM 2649 N N . ASP A 1 329 ? -8.047 -16.424 -3.124 1.00 62.09 329 ASP A N 1
ATOM 2650 C CA . ASP A 1 329 ? -7.968 -17.700 -2.389 1.00 62.09 329 ASP A CA 1
ATOM 2651 C C . ASP A 1 329 ? -6.559 -18.344 -2.379 1.00 62.09 329 ASP A C 1
ATOM 2653 O O . ASP A 1 329 ? -6.239 -19.260 -3.141 1.00 62.09 329 ASP A O 1
ATOM 2657 N N . PHE A 1 330 ? -5.715 -17.970 -1.417 1.00 61.69 330 PHE A N 1
ATOM 2658 C CA . PHE A 1 330 ? -4.387 -18.571 -1.212 1.00 61.69 330 PHE A CA 1
ATOM 2659 C C . PHE A 1 330 ? -4.455 -19.988 -0.631 1.00 61.69 330 PHE A C 1
ATOM 2661 O O . PHE A 1 330 ? -3.809 -20.920 -1.120 1.00 61.69 330 PHE A O 1
ATOM 2668 N N . VAL A 1 331 ? -5.249 -20.190 0.428 1.00 54.56 331 VAL A N 1
ATOM 2669 C CA . VAL A 1 331 ? -5.297 -21.478 1.154 1.00 54.56 331 VAL A CA 1
ATOM 2670 C C . VAL A 1 331 ? -6.070 -22.544 0.370 1.00 54.56 331 VAL A C 1
ATOM 2672 O O . VAL A 1 331 ? -5.680 -23.716 0.384 1.00 54.56 331 VAL A O 1
ATOM 2675 N N . GLY A 1 332 ? -7.123 -22.150 -0.355 1.00 50.22 332 GLY A N 1
ATOM 2676 C CA . GLY A 1 332 ? -7.867 -23.043 -1.251 1.00 50.22 332 GLY A CA 1
ATOM 2677 C C . GLY A 1 332 ? -6.991 -23.590 -2.385 1.00 50.22 332 GLY A C 1
ATOM 2678 O O . GLY A 1 332 ? -7.035 -24.786 -2.699 1.00 50.22 332 GLY A O 1
ATOM 2679 N N . ASN A 1 333 ? -6.104 -22.750 -2.924 1.00 46.22 333 ASN A N 1
ATOM 2680 C CA . ASN A 1 333 ? -5.158 -23.132 -3.969 1.00 46.22 333 ASN A CA 1
ATOM 2681 C C . ASN A 1 333 ? -4.050 -24.078 -3.471 1.00 46.22 333 ASN A C 1
ATOM 2683 O O . ASN A 1 333 ? -3.686 -25.015 -4.183 1.00 46.22 333 ASN A O 1
ATOM 2687 N N . PHE A 1 334 ? -3.575 -23.932 -2.228 1.00 46.19 334 PHE A N 1
ATOM 2688 C CA . PHE A 1 334 ? -2.607 -24.872 -1.641 1.00 46.19 334 PHE A CA 1
ATOM 2689 C C . PHE A 1 334 ? -3.187 -26.270 -1.375 1.00 46.19 334 PHE A C 1
ATOM 2691 O O . PHE A 1 334 ? -2.466 -27.261 -1.487 1.00 46.19 334 PHE A O 1
ATOM 2698 N N . GLN A 1 335 ? -4.473 -26.378 -1.025 1.00 39.66 335 GLN A N 1
ATOM 2699 C CA . GLN A 1 335 ? -5.113 -27.670 -0.737 1.00 39.66 335 GLN A CA 1
ATOM 2700 C C . GLN A 1 335 ? -5.564 -28.428 -1.990 1.00 39.66 335 GLN A C 1
ATOM 2702 O O . GLN A 1 335 ? -5.684 -29.648 -1.943 1.00 39.66 335 GLN A O 1
ATOM 2707 N N . SER A 1 336 ? -5.813 -27.736 -3.104 1.00 36.69 336 SER A N 1
ATOM 2708 C CA . SER A 1 336 ? -6.265 -28.363 -4.354 1.00 36.69 336 SER A CA 1
ATOM 2709 C C . SER A 1 336 ? -5.138 -28.998 -5.184 1.00 36.69 336 SER A C 1
ATOM 2711 O O . SER A 1 336 ? -5.418 -29.772 -6.100 1.00 36.69 336 SER A O 1
ATOM 2713 N N . GLN A 1 337 ? -3.873 -28.694 -4.866 1.00 38.66 337 GLN A N 1
ATOM 2714 C CA . GLN A 1 337 ? -2.688 -29.162 -5.599 1.00 38.66 337 GLN A CA 1
ATOM 2715 C C . GLN A 1 337 ? -1.811 -30.172 -4.830 1.00 38.66 337 GLN A C 1
ATOM 2717 O O . GLN A 1 337 ? -0.722 -30.515 -5.300 1.00 38.66 337 GLN A O 1
ATOM 2722 N N . ILE A 1 338 ? -2.284 -30.677 -3.685 1.00 35.78 338 ILE A N 1
ATOM 2723 C CA . ILE A 1 338 ? -1.716 -31.831 -2.957 1.00 35.78 338 ILE A CA 1
ATOM 2724 C C . ILE A 1 338 ? -2.636 -33.032 -3.167 1.00 35.78 338 ILE A C 1
ATOM 2726 O O . ILE A 1 338 ? -2.107 -34.136 -3.443 1.00 35.78 338 ILE A O 1
#

Secondary structure (DSSP, 8-state):
--HHHHHHHHHHHH--HHHHHHHHHHHHHHHHHTTSS-EEEEEEEEEEPPPTTSPPPPGGG-EEEE---S--SS--HHHHHHHHHHHHTTPEEEEEEE----GGGGGG----SS---TT--PPEEEEEEETTTTEEEE---HHHHTT-----------TTHHHHHHHHTTTS-HHHHHHHHHHHIIIIIIIIIIH---SEEEEEEEEEEETTEEEEEEEEEEPPEESSSEEEEEEHHHHHHHHHHHHHHT--PEEEEEEE----TT-TTSPPEEEEEEEEHHHHHHH----EEE--TT--SS-PEEEEEEGGGSEE--TTS--GGGGS-HHHHHHHT-

Foldseek 3Di:
DPLLVLLLVLCQQQDDPQRLQQLLQVLVVVVLLVVDLKDWQFKKKKWAADDPVNDDDDQLRIEIEREDADPDFADDPQVVLVLVLSVVLNHFYKYKYFDPDPPVQSPDDDDDDDDDPPSPPTDIWIWGADPVVRGTDTDDCCVVQVPFDDDDDDDDDDDLSSVLSCVLCVPPDPVSSSSVSSVCCVPVPVCCHVRVGPTDMAMFRTWIDRPNFIATEHEHEDEFDDDPFTKDWDFVVNLVSQVVVCVSRQFWHKYKYQYWHDDDPSNSSPTHTDFIWIATSLLCVVQWPQPFDFDDPPCPDPRGTITIGGSVSIDTDDSHDDDSVVGGHNPVVVVVVD

Sequence (338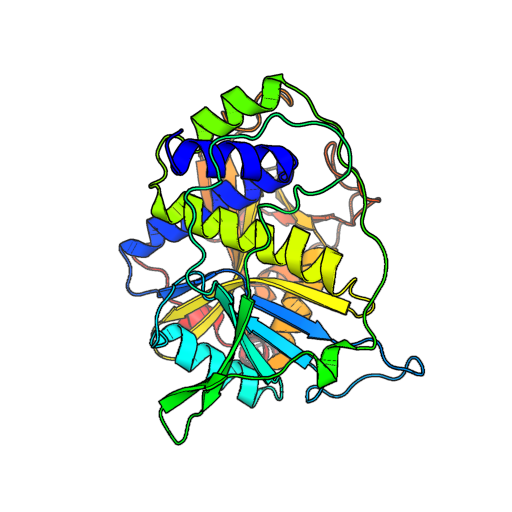 aa):
MTERTEYLEYLHTYWAQQKAVGMIAEARFLNRLEATDIEPISEVMLFQPKPENDEFQPWENIYTFILDAAEEDTLSTAQVEATKLMESAGTTVIFPSVVESDQSGLSSFRGGSGDTPPEHELEWEWRSYNFDSGELEQVDIEDETEAWRTRGRSTEDDGDYIDEFTEAVSDFSDDVLKEMFYKEHFFSHHLKNVYSFTGTYFDVDGLLVSGSEIVPYEIKEKTAYQDATELFGLDVSRLIVMLRVALTKGLDPIYIVREVEEADELHVFNREFVDWHSIQLSDVVRASAWQIQGGGPGMTGGRTQTLMIPKSEFKSVDFGEIDLTDYSDFVGNFQSQI

Organism: Haloarcula vallismortis (NCBI:txid28442)